Protein AF-A0A6A5KKQ7-F1 (afdb_monomer_lite)

Foldseek 3Di:
DDDDDDDPDDPPPPPDDPPDDVDPDFDKDKWDQAFPDWAQADQQPQAPDVRHLFIKRKFAFPQDDRNCDVVPHQQQVPGPAGSMPDRNTSDMDMDFWKWFQFPVRDIDTFFFQDAPPHDYHFHKIKMFFAPRVPPDDADEQDRLAFADFDDLPDPDPDVPRADKKKDLAALVGDDDDQPPDPPIDNDYDLDQRQQFMKIKGKTAFFAQVPDSADSNRHPRGDHAPPDDNRDTWNDHAHDPNGHHGHTMMMIIIGTPLHAPPPPPPPDDDPDDDDPPDPPPNRPNNDCNRHDPVSPRRMDTSRRND

InterPro domains:
  IPR018535 Domain of unknown function DUF1996 [PF09362] (42-258)

pLDDT: mean 81.1, std 20.36, range [27.36, 98.19]

Structure (mmCIF, N/CA/C/O backbone):
data_AF-A0A6A5KKQ7-F1
#
_entry.id   AF-A0A6A5KKQ7-F1
#
loop_
_atom_site.group_PDB
_atom_site.id
_atom_site.type_symbol
_atom_site.label_atom_id
_atom_site.label_alt_id
_atom_site.label_comp_id
_atom_site.label_asym_id
_atom_site.label_entity_id
_atom_site.label_seq_id
_atom_site.pdbx_PDB_ins_code
_atom_site.Cartn_x
_atom_site.Cartn_y
_atom_site.Cartn_z
_atom_site.occupancy
_atom_site.B_iso_or_equiv
_atom_site.auth_seq_id
_atom_site.auth_comp_id
_atom_site.auth_asym_id
_atom_site.auth_atom_id
_atom_site.pdbx_PDB_model_num
ATOM 1 N N . MET A 1 1 ? 36.150 4.877 47.308 1.00 36.00 1 MET A N 1
ATOM 2 C CA . MET A 1 1 ? 34.726 4.932 46.915 1.00 36.00 1 MET A CA 1
ATOM 3 C C . MET A 1 1 ? 34.507 6.221 46.143 1.00 36.00 1 MET A C 1
ATOM 5 O O . MET A 1 1 ? 34.423 7.271 46.759 1.00 36.00 1 MET A O 1
ATOM 9 N N . TRP A 1 2 ? 34.545 6.160 44.813 1.00 27.36 2 TRP A N 1
ATOM 10 C CA . TRP A 1 2 ? 34.235 7.292 43.935 1.00 27.36 2 TRP A CA 1
ATOM 11 C C . TRP A 1 2 ? 32.891 6.986 43.276 1.00 27.36 2 TRP A C 1
ATOM 13 O O . TRP A 1 2 ? 32.765 5.970 42.597 1.00 27.36 2 TRP A O 1
ATOM 23 N N . ALA A 1 3 ? 31.883 7.808 43.554 1.00 33.22 3 ALA A N 1
ATOM 24 C CA . ALA A 1 3 ? 30.569 7.707 42.937 1.00 33.22 3 ALA A CA 1
ATOM 25 C C . ALA A 1 3 ? 30.594 8.474 41.608 1.00 33.22 3 ALA A C 1
ATOM 27 O O . ALA A 1 3 ? 30.851 9.676 41.592 1.00 33.22 3 ALA A O 1
ATOM 28 N N . ILE A 1 4 ? 30.352 7.770 40.504 1.00 35.69 4 ILE A N 1
ATOM 29 C CA . ILE A 1 4 ? 30.117 8.363 39.185 1.00 35.69 4 ILE A CA 1
ATOM 30 C C . ILE A 1 4 ? 28.597 8.544 39.063 1.00 35.69 4 ILE A C 1
ATOM 32 O O . ILE A 1 4 ? 27.880 7.547 39.164 1.00 35.69 4 ILE A O 1
ATOM 36 N N . PRO A 1 5 ? 28.070 9.767 38.888 1.00 39.19 5 PRO A N 1
ATOM 37 C CA . PRO A 1 5 ? 26.643 9.953 38.684 1.00 39.19 5 PRO A CA 1
ATOM 38 C C . PRO A 1 5 ? 26.272 9.500 37.266 1.00 39.19 5 PRO A C 1
ATOM 40 O O . PRO A 1 5 ? 26.832 9.989 36.284 1.00 39.19 5 PRO A O 1
ATOM 43 N N . LEU A 1 6 ? 25.333 8.553 37.164 1.00 35.25 6 LEU A N 1
ATOM 44 C CA . LEU A 1 6 ? 24.680 8.207 35.903 1.00 35.25 6 LEU A CA 1
ATOM 45 C C . LEU A 1 6 ? 23.886 9.425 35.417 1.00 35.25 6 LEU A C 1
ATOM 47 O O . LEU A 1 6 ? 22.883 9.807 36.020 1.00 35.25 6 LEU A O 1
ATOM 51 N N . LEU A 1 7 ? 24.336 10.020 34.317 1.00 33.84 7 LEU A N 1
ATOM 52 C CA . LEU A 1 7 ? 23.555 10.979 33.552 1.00 33.84 7 LEU A CA 1
ATOM 53 C C . LEU A 1 7 ? 22.479 10.184 32.793 1.00 33.84 7 LEU A C 1
ATOM 55 O O . LEU A 1 7 ? 22.797 9.460 31.849 1.00 33.84 7 LEU A O 1
ATOM 59 N N . LEU A 1 8 ? 21.216 10.275 33.219 1.00 34.81 8 LEU A N 1
ATOM 60 C CA . LEU A 1 8 ? 20.092 9.818 32.402 1.00 34.81 8 LEU A CA 1
ATOM 61 C C . LEU A 1 8 ? 20.018 10.712 31.158 1.00 34.81 8 LEU A C 1
ATOM 63 O O . LEU A 1 8 ? 19.558 11.850 31.234 1.00 34.81 8 LEU A O 1
ATOM 67 N N . LEU A 1 9 ? 20.476 10.201 30.013 1.00 33.72 9 LEU A N 1
ATOM 68 C CA . LEU A 1 9 ? 20.109 10.759 28.716 1.00 33.72 9 LEU A CA 1
ATOM 69 C C . LEU A 1 9 ? 18.631 10.431 28.482 1.00 33.72 9 LEU A C 1
ATOM 71 O O . LEU A 1 9 ? 18.279 9.295 28.168 1.00 33.72 9 LEU A O 1
ATOM 75 N N . SER A 1 10 ? 17.760 11.425 28.636 1.00 33.41 10 SER A N 1
ATOM 76 C CA . SER A 1 10 ? 16.418 11.361 28.071 1.00 33.41 10 SER A CA 1
ATOM 77 C C . SER A 1 10 ? 16.552 11.340 26.549 1.00 33.41 10 SER A C 1
ATOM 79 O O . SER A 1 10 ? 16.893 12.357 25.942 1.00 33.41 10 SER A O 1
ATOM 81 N N . LEU A 1 11 ? 16.305 10.187 25.929 1.00 35.53 11 LEU A N 1
ATOM 82 C CA . LEU A 1 11 ? 16.045 10.095 24.495 1.00 35.53 11 LEU A CA 1
ATOM 83 C C . LEU A 1 11 ? 14.697 10.770 24.230 1.00 35.53 11 LEU A C 1
ATOM 85 O O . LEU A 1 11 ? 13.649 10.134 24.235 1.00 35.53 11 LEU A O 1
ATOM 89 N N . THR A 1 12 ? 14.707 12.088 24.048 1.00 38.22 12 THR A N 1
ATOM 90 C CA . THR A 1 12 ? 13.574 12.785 23.447 1.00 38.22 12 THR A CA 1
ATOM 91 C C . THR A 1 12 ? 13.526 12.357 21.985 1.00 38.22 12 THR A C 1
ATOM 93 O O . THR A 1 12 ? 14.345 12.804 21.175 1.00 38.22 12 THR A O 1
ATOM 96 N N . GLY A 1 13 ? 12.607 11.446 21.656 1.00 35.75 13 GLY A N 1
ATOM 97 C CA . GLY A 1 13 ? 12.242 11.157 20.275 1.00 35.75 13 GLY A CA 1
ATOM 98 C C . GLY A 1 13 ? 11.891 12.476 19.597 1.00 35.75 13 GLY A C 1
ATOM 99 O O . GLY A 1 13 ? 10.975 13.178 20.022 1.00 35.75 13 GLY A O 1
ATOM 100 N N . HIS A 1 14 ? 12.686 12.869 18.606 1.00 33.41 14 HIS A N 1
ATOM 101 C CA . HIS A 1 14 ? 12.430 14.086 17.856 1.00 33.41 14 HIS A CA 1
ATOM 102 C C . HIS A 1 14 ? 11.262 13.793 16.918 1.00 33.41 14 HIS A C 1
ATOM 104 O O . HIS A 1 14 ? 11.455 13.284 15.816 1.00 33.41 14 HIS A O 1
ATOM 110 N N . ALA A 1 15 ? 10.044 14.099 17.361 1.00 35.94 15 ALA A N 1
ATOM 111 C CA . ALA A 1 15 ? 8.937 14.311 16.445 1.00 35.94 15 ALA A CA 1
ATOM 112 C C . ALA A 1 15 ? 9.288 15.546 15.603 1.00 35.94 15 ALA A C 1
ATOM 114 O O . ALA A 1 15 ? 9.107 16.686 16.030 1.00 35.94 15 ALA A O 1
ATOM 115 N N . VAL A 1 16 ? 9.886 15.325 14.433 1.00 37.62 16 VAL A N 1
ATOM 116 C CA . VAL A 1 16 ? 10.105 16.386 13.454 1.00 37.62 16 VAL A CA 1
ATOM 117 C C . VAL A 1 16 ? 8.768 16.618 12.765 1.00 37.62 16 VAL A C 1
ATOM 119 O O . VAL A 1 16 ? 8.354 15.831 11.917 1.00 37.62 16 VAL A O 1
ATOM 122 N N . SER A 1 17 ? 8.075 17.697 13.131 1.00 41.72 17 SER A N 1
ATOM 123 C CA . SER A 1 17 ? 7.045 18.255 12.256 1.00 41.72 17 SER A CA 1
ATOM 124 C C . SER A 1 17 ? 7.718 18.617 10.935 1.00 41.72 17 SER A C 1
ATOM 126 O O . SER A 1 17 ? 8.727 19.332 10.951 1.00 41.72 17 SER A O 1
ATOM 128 N N . GLN A 1 18 ? 7.195 18.137 9.805 1.00 45.38 18 GLN A N 1
ATOM 129 C CA . GLN A 1 18 ? 7.725 18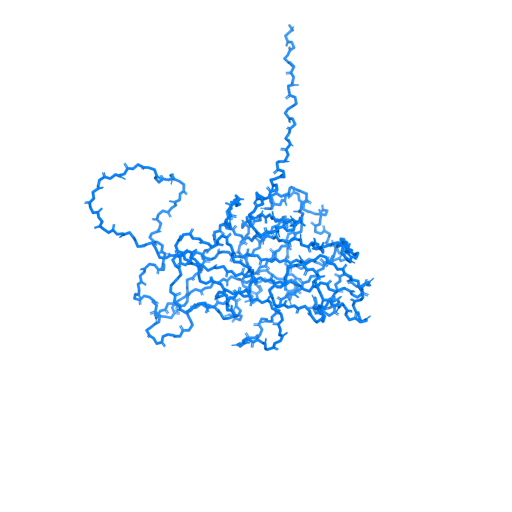.549 8.509 1.00 45.38 18 GLN A CA 1
ATOM 130 C C . GLN A 1 18 ? 7.693 20.085 8.426 1.00 45.38 18 GLN A C 1
ATOM 132 O O . GLN A 1 18 ? 6.683 20.688 8.802 1.00 45.38 18 GLN A O 1
ATOM 137 N N . PRO A 1 19 ? 8.790 20.741 8.005 1.00 39.09 19 PRO A N 1
ATOM 138 C CA . PRO A 1 19 ? 8.798 22.186 7.847 1.00 39.09 19 PRO A CA 1
ATOM 139 C C . PRO A 1 19 ? 7.692 22.569 6.862 1.00 39.09 19 PRO A C 1
ATOM 141 O O . PRO A 1 19 ? 7.625 22.023 5.762 1.00 39.09 19 PRO A O 1
ATOM 144 N N . GLY A 1 20 ? 6.805 23.470 7.290 1.00 36.03 20 GLY A N 1
ATOM 145 C CA . GLY A 1 20 ? 5.668 23.924 6.498 1.00 36.03 20 GLY A CA 1
ATOM 146 C C . GLY A 1 20 ? 6.139 24.521 5.176 1.00 36.03 20 GLY A C 1
ATOM 147 O O . GLY A 1 20 ? 6.655 25.638 5.137 1.00 36.03 20 GLY A O 1
ATOM 148 N N . GLY A 1 21 ? 5.981 23.756 4.098 1.00 44.56 21 GLY A N 1
ATOM 149 C CA . GLY A 1 21 ? 6.050 24.276 2.743 1.00 44.56 21 GLY A CA 1
ATOM 150 C C . GLY A 1 21 ? 4.853 25.191 2.446 1.00 44.56 21 GLY A C 1
ATOM 151 O O . GLY A 1 21 ? 3.981 25.382 3.292 1.00 44.56 21 GLY A O 1
ATOM 152 N N . PRO A 1 22 ? 4.757 25.743 1.226 1.00 44.50 22 PRO A N 1
ATOM 153 C CA . PRO A 1 22 ? 3.618 26.570 0.805 1.00 44.50 22 PRO A CA 1
ATOM 154 C C . PRO A 1 22 ? 2.275 25.814 0.786 1.00 44.50 22 PRO A C 1
ATOM 156 O O . PRO A 1 22 ? 1.229 26.429 0.596 1.00 44.50 22 PRO A O 1
ATOM 159 N N . ILE A 1 23 ? 2.302 24.495 0.984 1.00 49.25 23 ILE A N 1
ATOM 160 C CA . ILE A 1 23 ? 1.140 23.627 1.140 1.00 49.25 23 ILE A CA 1
ATOM 161 C C . ILE A 1 23 ? 1.023 23.310 2.638 1.00 49.25 23 ILE A C 1
ATOM 163 O O . ILE A 1 23 ? 1.978 22.761 3.195 1.00 49.25 23 ILE A O 1
ATOM 167 N N . PRO A 1 24 ? -0.096 23.640 3.309 1.00 52.91 24 PRO A N 1
ATOM 168 C CA . PRO A 1 24 ? -0.345 23.196 4.675 1.00 52.91 24 PRO A CA 1
ATOM 169 C C . PRO A 1 24 ? -0.333 21.664 4.693 1.00 52.91 24 PRO A C 1
ATOM 171 O O . PRO A 1 24 ? -1.264 21.036 4.196 1.00 52.91 24 PRO A O 1
ATOM 174 N N . ILE A 1 25 ? 0.741 21.057 5.207 1.00 56.53 25 ILE A N 1
ATOM 175 C CA . ILE A 1 25 ? 0.777 19.614 5.446 1.00 56.53 25 ILE A CA 1
ATOM 176 C C . ILE A 1 25 ? 0.078 19.398 6.787 1.00 56.53 25 ILE A C 1
ATOM 178 O O . ILE A 1 25 ? 0.562 19.891 7.811 1.00 56.53 25 ILE A O 1
ATOM 182 N N . PRO A 1 26 ? -1.073 18.723 6.804 1.00 62.44 26 PRO A N 1
ATOM 183 C CA . PRO A 1 26 ? -1.818 18.534 8.030 1.00 62.44 26 PRO A CA 1
ATOM 184 C C . PRO A 1 26 ? -1.087 17.586 8.984 1.00 62.44 26 PRO A C 1
ATOM 186 O O . PRO A 1 26 ? -0.280 16.765 8.536 1.00 62.44 26 PRO A O 1
ATOM 189 N N . PRO A 1 27 ? -1.339 17.687 10.302 1.00 71.44 27 PRO A N 1
ATOM 190 C CA . PRO A 1 27 ? -0.710 16.806 11.273 1.00 71.44 27 PRO A CA 1
ATOM 191 C C . PRO A 1 27 ? -1.101 15.358 10.969 1.00 71.44 27 PRO A C 1
ATOM 193 O O . PRO A 1 27 ? -2.259 14.971 11.088 1.00 71.44 27 PRO A O 1
ATOM 196 N N . MET A 1 28 ? -0.117 14.561 10.568 1.00 85.81 28 MET A N 1
ATOM 197 C CA . MET A 1 28 ? -0.263 13.141 10.269 1.00 85.81 28 MET A CA 1
ATOM 198 C C . MET A 1 28 ? 0.905 12.372 10.873 1.00 85.81 28 MET A C 1
ATOM 200 O O . MET A 1 28 ? 2.006 12.912 11.023 1.00 85.81 28 MET A O 1
ATOM 204 N N . LEU A 1 29 ? 0.684 11.098 11.189 1.00 90.56 29 LEU A N 1
ATOM 205 C CA . LEU A 1 29 ? 1.798 10.196 11.448 1.00 90.56 29 LEU A CA 1
ATOM 206 C C . LEU A 1 29 ? 2.337 9.741 10.099 1.00 90.56 29 LEU A C 1
ATOM 208 O O . LEU A 1 29 ? 1.595 9.175 9.304 1.00 90.56 29 LEU A O 1
ATOM 212 N N . ARG A 1 30 ? 3.622 9.993 9.862 1.00 92.44 30 ARG A N 1
ATOM 213 C CA . ARG A 1 30 ? 4.384 9.512 8.708 1.00 92.44 30 ARG A CA 1
ATOM 214 C C . ARG A 1 30 ? 5.679 8.923 9.237 1.00 92.44 30 ARG A C 1
ATOM 216 O O . ARG A 1 30 ? 6.468 9.646 9.844 1.00 92.44 30 ARG A O 1
ATOM 223 N N . PHE A 1 31 ? 5.902 7.635 9.019 1.00 95.00 31 PHE A N 1
ATOM 224 C CA . PHE A 1 31 ? 7.092 6.961 9.528 1.00 95.00 31 PHE A CA 1
ATOM 225 C C . PHE A 1 31 ? 7.551 5.830 8.616 1.00 95.00 31 PHE A C 1
ATOM 227 O O . PHE A 1 31 ? 6.770 5.249 7.865 1.00 95.00 31 PHE A O 1
ATOM 234 N N . GLN A 1 32 ? 8.845 5.524 8.691 1.00 96.75 32 GLN A N 1
ATOM 235 C CA . GLN A 1 32 ? 9.441 4.432 7.934 1.00 96.75 32 GLN A CA 1
ATOM 236 C C . GLN A 1 32 ? 9.395 3.141 8.739 1.00 96.75 32 GLN A C 1
ATOM 238 O O . GLN A 1 32 ? 9.796 3.133 9.907 1.00 96.75 32 GLN A O 1
ATOM 243 N N . CYS A 1 33 ? 9.012 2.050 8.082 1.00 97.81 33 CYS A N 1
ATOM 244 C CA . CYS A 1 33 ? 9.282 0.694 8.531 1.00 97.81 33 CYS A CA 1
ATOM 245 C C . CYS A 1 33 ? 10.247 0.027 7.557 1.00 97.81 33 CYS A C 1
ATOM 247 O O . CYS A 1 33 ? 9.947 -0.150 6.376 1.00 97.81 33 CYS A O 1
ATOM 249 N N . SER A 1 34 ? 11.437 -0.312 8.049 1.00 96.69 34 SER A N 1
ATOM 250 C CA . SER A 1 34 ? 12.467 -0.970 7.242 1.00 96.69 34 SER A CA 1
ATOM 251 C C . SER A 1 34 ? 12.037 -2.390 6.882 1.00 96.69 34 SER A C 1
ATOM 253 O O . SER A 1 34 ? 11.245 -3.004 7.602 1.00 96.69 34 SER A O 1
ATOM 255 N N . GLN A 1 35 ? 12.572 -2.923 5.786 1.00 94.12 35 GLN A N 1
ATOM 256 C CA . GLN A 1 35 ? 12.329 -4.302 5.372 1.00 94.12 35 GLN A CA 1
ATOM 257 C C . GLN A 1 35 ? 12.676 -5.267 6.518 1.00 94.12 35 GLN A C 1
ATOM 259 O O . GLN A 1 35 ? 13.838 -5.364 6.910 1.00 94.12 35 GLN A O 1
ATOM 264 N N . LEU A 1 36 ? 11.672 -5.987 7.034 1.00 91.75 36 LEU A N 1
ATOM 265 C CA . LEU A 1 36 ? 11.885 -7.071 7.994 1.00 91.75 36 LEU A CA 1
ATOM 266 C C . LEU A 1 36 ? 12.291 -8.335 7.233 1.00 91.75 36 LEU A C 1
ATOM 268 O O . LEU A 1 36 ? 13.375 -8.876 7.434 1.00 91.75 36 LEU A O 1
ATOM 272 N N . VAL A 1 37 ? 11.438 -8.765 6.301 1.00 93.94 37 VAL A N 1
ATOM 273 C CA . VAL A 1 37 ? 11.676 -9.935 5.452 1.00 93.94 37 VAL A CA 1
ATOM 274 C C . VAL A 1 37 ? 10.921 -9.798 4.128 1.00 93.94 37 VAL A C 1
ATOM 276 O O . VAL A 1 37 ? 9.948 -9.050 4.033 1.00 93.94 37 VAL A O 1
ATOM 279 N N . VAL A 1 38 ? 11.398 -10.497 3.099 1.00 94.88 38 VAL A N 1
ATOM 280 C CA . VAL A 1 38 ? 10.641 -10.764 1.872 1.00 94.88 38 VAL A CA 1
ATOM 281 C C . VAL A 1 38 ? 10.360 -12.257 1.848 1.00 94.88 38 VAL A C 1
ATOM 283 O O . VAL A 1 38 ? 11.308 -13.034 1.735 1.00 94.88 38 VAL A O 1
ATOM 286 N N . ASP A 1 39 ? 9.098 -12.648 1.995 1.00 94.69 39 ASP A N 1
ATOM 287 C CA . ASP A 1 39 ? 8.719 -14.055 2.142 1.00 94.69 39 ASP A CA 1
ATOM 288 C C . ASP A 1 39 ? 7.349 -14.350 1.521 1.00 94.69 39 ASP A C 1
ATOM 290 O O . ASP A 1 39 ? 6.532 -13.452 1.297 1.00 94.69 39 ASP A O 1
ATOM 294 N N . ARG A 1 40 ? 7.102 -15.625 1.224 1.00 94.06 40 ARG A N 1
ATOM 295 C CA . ARG A 1 40 ? 5.822 -16.136 0.726 1.00 94.06 40 ARG A CA 1
ATOM 296 C C . ARG A 1 40 ? 4.932 -16.515 1.897 1.00 94.06 40 ARG A C 1
ATOM 298 O O . ARG A 1 40 ? 4.645 -17.690 2.121 1.00 94.06 40 ARG A O 1
ATOM 305 N N . LEU A 1 41 ? 4.550 -15.503 2.664 1.00 94.44 41 LEU A N 1
ATOM 306 C CA . LEU A 1 41 ? 3.627 -15.615 3.783 1.00 94.44 41 LEU A CA 1
ATOM 307 C C . LEU A 1 41 ? 2.490 -14.619 3.588 1.00 94.44 41 LEU A C 1
ATOM 309 O O . LEU A 1 41 ? 2.720 -13.469 3.215 1.00 94.44 41 LEU A O 1
ATOM 313 N N . ASP A 1 42 ? 1.263 -15.069 3.821 1.00 94.19 42 ASP A N 1
ATOM 314 C CA . ASP A 1 42 ? 0.065 -14.237 3.723 1.00 94.19 42 ASP A CA 1
ATOM 315 C C . ASP A 1 42 ? -1.004 -14.726 4.709 1.00 94.19 42 ASP A C 1
ATOM 317 O O . ASP A 1 42 ? -1.892 -15.492 4.332 1.00 94.19 42 ASP A O 1
ATOM 321 N N . PRO A 1 43 ? -0.907 -14.329 5.985 1.00 94.62 43 PRO A N 1
ATOM 322 C CA . PRO A 1 43 ? -1.820 -14.796 7.017 1.00 94.62 43 PRO A CA 1
ATOM 323 C C . PRO A 1 43 ? -3.248 -14.256 6.895 1.00 94.62 43 PRO A C 1
ATOM 325 O O . PRO A 1 43 ? -4.119 -14.759 7.598 1.00 94.62 43 PRO A O 1
ATOM 328 N N . LEU A 1 44 ? -3.503 -13.253 6.042 1.00 93.44 44 LEU A N 1
ATOM 329 C CA . LEU A 1 44 ? -4.866 -12.792 5.764 1.00 93.44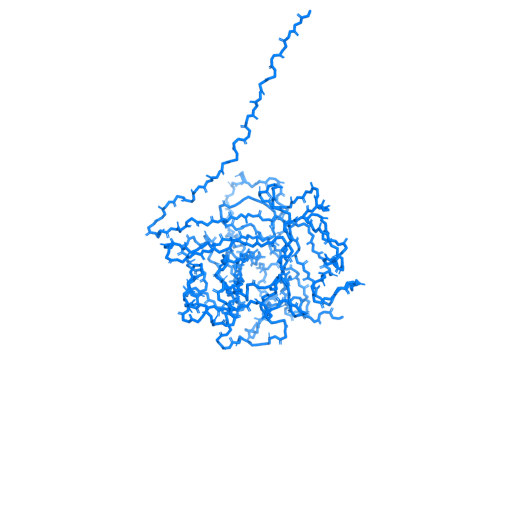 44 LEU A CA 1
ATOM 330 C C . LEU A 1 44 ? -5.491 -13.629 4.646 1.00 93.44 44 LEU A C 1
ATOM 332 O O . LEU A 1 44 ? -6.486 -14.310 4.866 1.00 93.44 44 LEU A O 1
ATOM 336 N N . VAL A 1 45 ? -4.891 -13.642 3.452 1.00 92.38 45 VAL A N 1
ATOM 337 C CA . VAL A 1 45 ? -5.538 -14.268 2.284 1.00 92.38 45 VAL A CA 1
ATOM 338 C C . VAL A 1 45 ? -5.305 -15.781 2.228 1.00 92.38 45 VAL A C 1
ATOM 340 O O . VAL A 1 45 ? -6.163 -16.519 1.748 1.00 92.38 45 VAL A O 1
ATOM 343 N N . ASN A 1 46 ? -4.157 -16.266 2.712 1.00 93.06 46 ASN A N 1
ATOM 344 C CA . ASN A 1 46 ? -3.763 -17.678 2.639 1.00 93.06 46 ASN A CA 1
ATOM 345 C C . ASN A 1 46 ? -3.259 -18.202 4.002 1.00 93.06 46 ASN A C 1
ATOM 347 O O . ASN A 1 46 ? -2.113 -18.665 4.099 1.00 93.06 46 ASN A O 1
ATOM 351 N N . PRO A 1 47 ? -4.089 -18.146 5.062 1.00 94.81 47 PRO A N 1
ATOM 352 C CA . PRO A 1 47 ? -3.671 -18.491 6.416 1.00 94.81 47 PRO A CA 1
ATOM 353 C C . PRO A 1 47 ? -3.135 -19.926 6.500 1.00 94.81 47 PRO A C 1
ATOM 355 O O . PRO A 1 47 ? -3.789 -20.893 6.113 1.00 94.81 47 PRO A O 1
ATOM 358 N N . GLY A 1 48 ? -1.917 -20.058 7.020 1.00 95.00 48 GLY A N 1
ATOM 359 C CA . GLY A 1 48 ? -1.208 -21.324 7.214 1.00 95.00 48 GLY A CA 1
ATOM 360 C C . GLY A 1 48 ? -0.492 -21.865 5.971 1.00 95.00 48 GLY A C 1
ATOM 361 O O . GLY A 1 48 ? 0.215 -22.866 6.087 1.00 95.00 48 GLY A O 1
ATOM 362 N N . SER A 1 49 ? -0.626 -21.224 4.804 1.00 94.06 49 SER A N 1
ATOM 363 C CA . SER A 1 49 ? 0.039 -21.671 3.575 1.00 94.06 49 SER A CA 1
ATOM 364 C C . SER A 1 49 ? 1.518 -21.288 3.564 1.00 94.06 49 SER A C 1
ATOM 366 O O . SER A 1 49 ? 1.864 -20.115 3.699 1.00 94.06 49 SER A O 1
ATOM 368 N N . ILE A 1 50 ? 2.394 -22.276 3.361 1.00 93.44 50 ILE A N 1
ATOM 369 C CA . ILE A 1 50 ? 3.843 -22.084 3.224 1.00 93.44 50 ILE A CA 1
ATOM 370 C C . ILE A 1 50 ? 4.352 -22.954 2.057 1.00 93.44 50 ILE A C 1
ATOM 372 O O . ILE A 1 50 ? 4.396 -24.179 2.200 1.00 93.44 50 ILE A O 1
ATOM 376 N N . PRO A 1 51 ? 4.773 -22.363 0.924 1.00 92.50 51 PRO A N 1
ATOM 377 C CA . PRO A 1 51 ? 4.662 -20.940 0.594 1.00 92.50 51 PRO A CA 1
ATOM 378 C C . PRO A 1 51 ? 3.207 -20.509 0.332 1.00 92.50 51 PRO A C 1
ATOM 380 O O . PRO A 1 51 ? 2.363 -21.318 -0.054 1.00 92.50 51 PRO A O 1
ATOM 383 N N . SER A 1 52 ? 2.905 -19.224 0.506 1.00 90.94 52 SER A N 1
ATOM 384 C CA . SER A 1 52 ? 1.715 -18.607 -0.085 1.00 90.94 52 SER A CA 1
ATOM 385 C C . SER A 1 52 ? 1.928 -18.324 -1.590 1.00 90.94 52 SER A C 1
ATOM 387 O O . SER A 1 52 ? 3.075 -18.225 -2.056 1.00 90.94 52 SER A O 1
ATOM 389 N N . PRO A 1 53 ? 0.845 -18.175 -2.380 1.00 88.44 53 PRO A N 1
ATOM 390 C CA . PRO A 1 53 ? 0.944 -17.876 -3.813 1.00 88.44 53 PRO A CA 1
ATOM 391 C C . PRO A 1 53 ? 1.659 -16.556 -4.142 1.00 88.44 53 PRO A C 1
ATOM 393 O O . PRO A 1 53 ? 2.220 -16.413 -5.227 1.00 88.44 53 PRO A O 1
ATOM 396 N N . HIS A 1 54 ? 1.654 -15.587 -3.221 1.00 88.44 54 HIS A N 1
ATOM 397 C CA . HIS A 1 54 ? 2.237 -14.259 -3.426 1.00 88.44 54 HIS A CA 1
ATOM 398 C C . HIS A 1 54 ? 3.508 -14.061 -2.609 1.00 88.44 54 HIS A C 1
ATOM 400 O O . HIS A 1 54 ? 3.617 -14.523 -1.473 1.00 88.44 54 HIS A O 1
ATOM 406 N N . LEU A 1 55 ? 4.463 -13.325 -3.178 1.00 92.94 55 LEU A N 1
ATOM 407 C CA . LEU A 1 55 ? 5.648 -12.889 -2.453 1.00 92.94 55 LEU A CA 1
ATOM 408 C C . LEU A 1 55 ? 5.403 -11.507 -1.847 1.00 92.94 55 LEU A C 1
ATOM 410 O O . LEU A 1 55 ? 5.106 -10.543 -2.555 1.00 92.94 55 LEU A O 1
ATOM 414 N N . HIS A 1 56 ? 5.598 -11.387 -0.540 1.00 94.88 56 HIS A N 1
ATOM 415 C CA . HIS A 1 56 ? 5.349 -10.143 0.170 1.00 94.88 56 HIS A CA 1
ATOM 416 C C . HIS A 1 56 ? 6.629 -9.538 0.726 1.00 94.88 56 HIS A C 1
ATOM 418 O O . HIS A 1 56 ? 7.479 -10.230 1.284 1.00 94.88 56 HIS A O 1
ATOM 424 N N . GLN A 1 57 ? 6.745 -8.216 0.607 1.00 95.06 57 GLN A N 1
ATOM 425 C CA . GLN A 1 57 ? 7.606 -7.429 1.476 1.00 95.06 57 GLN A CA 1
ATOM 426 C C . GLN A 1 57 ? 6.856 -7.206 2.786 1.00 95.06 57 GLN A C 1
ATOM 428 O O . GLN A 1 57 ? 5.819 -6.548 2.776 1.00 95.06 57 GLN A O 1
ATOM 433 N N . ILE A 1 58 ? 7.407 -7.686 3.897 1.00 96.81 58 ILE A N 1
ATOM 434 C CA . ILE A 1 58 ? 6.806 -7.597 5.232 1.00 96.81 58 ILE A CA 1
ATOM 435 C C . ILE A 1 58 ? 7.626 -6.640 6.103 1.00 96.81 58 ILE A C 1
ATOM 437 O O . ILE A 1 58 ? 8.861 -6.676 6.092 1.00 96.81 58 ILE A O 1
ATOM 441 N N . VAL A 1 59 ? 6.948 -5.764 6.842 1.00 98.06 59 VAL A N 1
ATOM 442 C CA . VAL A 1 59 ? 7.538 -4.817 7.801 1.00 98.06 59 VAL A CA 1
ATOM 443 C C . VAL A 1 59 ? 6.677 -4.734 9.071 1.00 98.06 59 VAL A C 1
ATOM 445 O O . VAL A 1 59 ? 5.525 -5.175 9.078 1.00 98.06 59 VAL A O 1
ATOM 448 N N . GLY A 1 60 ? 7.225 -4.162 10.146 1.00 97.25 60 GLY A N 1
ATOM 449 C CA . GLY A 1 60 ? 6.525 -3.982 11.420 1.00 97.25 60 GLY A CA 1
ATOM 450 C C . GLY A 1 60 ? 6.991 -4.933 12.521 1.00 97.25 60 GLY A C 1
ATOM 451 O O . GLY A 1 60 ? 8.184 -5.243 12.599 1.00 97.25 60 GLY A O 1
ATOM 452 N N . GLY A 1 61 ? 6.059 -5.358 13.380 1.00 96.50 61 GLY A N 1
ATOM 453 C CA . GLY A 1 61 ? 6.310 -6.250 14.519 1.00 96.50 61 GLY A CA 1
ATOM 454 C C . GLY A 1 61 ? 6.892 -7.618 14.132 1.00 96.50 61 GLY A C 1
ATOM 455 O O . GLY A 1 61 ? 6.627 -8.145 13.051 1.00 96.50 61 GLY A O 1
ATOM 456 N N . ASN A 1 62 ? 7.690 -8.223 15.012 1.00 95.25 62 ASN A N 1
ATOM 457 C CA . ASN A 1 62 ? 8.368 -9.498 14.741 1.00 95.25 62 ASN A CA 1
ATOM 458 C C . ASN A 1 62 ? 7.539 -10.764 15.033 1.00 95.25 62 ASN A C 1
ATOM 460 O O . ASN A 1 62 ? 8.078 -11.862 14.907 1.00 95.25 62 ASN A O 1
ATOM 464 N N . SER A 1 63 ? 6.258 -10.644 15.392 1.00 94.56 63 SER A N 1
ATOM 465 C CA . SER A 1 63 ? 5.345 -11.783 15.591 1.00 94.56 63 SER A CA 1
ATOM 466 C C . SER A 1 63 ? 4.662 -12.280 14.303 1.00 94.56 63 SER A C 1
ATOM 468 O O . SER A 1 63 ? 3.791 -13.141 14.360 1.00 94.56 63 SER A O 1
ATOM 470 N N . PHE A 1 64 ? 5.066 -11.790 13.126 1.00 94.50 64 PHE A N 1
ATOM 471 C CA . PHE A 1 64 ? 4.462 -12.172 11.847 1.00 94.50 64 PHE A CA 1
ATOM 472 C C . PHE A 1 64 ? 4.669 -13.665 11.523 1.00 94.50 64 PHE A C 1
ATOM 474 O O . PHE A 1 64 ? 5.799 -14.127 11.349 1.00 94.50 64 PHE A O 1
ATOM 481 N N . THR A 1 65 ? 3.575 -14.424 11.406 1.00 93.75 65 THR A N 1
ATOM 482 C CA . THR A 1 65 ? 3.589 -15.873 11.124 1.00 93.75 65 THR A CA 1
ATOM 483 C C . THR A 1 65 ? 2.576 -16.250 10.041 1.00 93.75 65 THR A C 1
ATOM 485 O O . THR A 1 65 ? 1.761 -15.435 9.631 1.00 93.75 65 THR A O 1
ATOM 488 N N . ALA A 1 66 ? 2.605 -17.496 9.557 1.00 94.44 66 ALA A N 1
ATOM 489 C CA . ALA A 1 66 ? 1.788 -17.919 8.417 1.00 94.44 66 ALA A CA 1
ATOM 490 C C . ALA A 1 66 ? 0.267 -17.905 8.659 1.00 94.44 66 ALA A C 1
ATOM 492 O O . ALA A 1 66 ? -0.473 -17.769 7.696 1.00 94.44 66 ALA A O 1
ATOM 493 N N . SER A 1 67 ? -0.218 -18.088 9.895 1.00 90.94 67 SER A N 1
ATOM 494 C CA . SER A 1 67 ? -1.659 -18.259 10.173 1.00 90.94 67 SER A CA 1
ATOM 495 C C . SER A 1 67 ? -2.307 -17.105 10.939 1.00 90.94 67 SER A C 1
ATOM 497 O O . SER A 1 67 ? -3.507 -16.929 10.776 1.00 90.94 67 SER A O 1
ATOM 499 N N . MET A 1 68 ? -1.555 -16.392 11.796 1.00 92.19 68 MET A N 1
ATOM 500 C CA . MET A 1 68 ? -2.003 -15.299 12.688 1.00 92.19 68 MET A CA 1
ATOM 501 C C . MET A 1 68 ? -3.506 -15.329 13.052 1.00 92.19 68 MET A C 1
ATOM 503 O O . MET A 1 68 ? -4.229 -14.361 12.809 1.00 92.19 68 MET A O 1
ATOM 507 N N . ASP A 1 69 ? -4.003 -16.430 13.624 1.00 91.25 69 ASP A N 1
ATOM 508 C CA . ASP A 1 69 ? -5.410 -16.550 14.034 1.00 91.25 69 ASP A CA 1
ATOM 509 C C . ASP A 1 69 ? -5.690 -15.572 15.193 1.00 91.25 69 ASP A C 1
ATOM 511 O O . ASP A 1 69 ? -5.044 -15.682 16.239 1.00 91.25 69 ASP A O 1
ATOM 515 N N . PRO A 1 70 ? -6.637 -14.622 15.053 1.00 88.88 70 PRO A N 1
ATOM 516 C CA . PRO A 1 70 ? -6.889 -13.601 16.071 1.00 88.88 70 PRO A CA 1
ATOM 517 C C . PRO A 1 70 ? -7.388 -14.172 17.408 1.00 88.88 70 PRO A C 1
ATOM 519 O O . PRO A 1 70 ? -7.332 -13.477 18.420 1.00 88.88 70 PRO A O 1
ATOM 522 N N . SER A 1 71 ? -7.876 -15.417 17.442 1.00 89.81 71 SER A N 1
ATOM 523 C CA . SER A 1 71 ? -8.317 -16.081 18.675 1.00 89.81 71 SER A CA 1
ATOM 524 C C . SER A 1 71 ? -7.165 -16.624 19.525 1.00 89.81 71 SER A C 1
ATOM 526 O O . SER A 1 71 ? -7.332 -16.805 20.732 1.00 89.81 71 SER A O 1
ATOM 528 N N . THR A 1 72 ? -6.003 -16.871 18.917 1.00 91.44 72 THR A N 1
ATOM 529 C CA . THR A 1 72 ? -4.846 -17.481 19.591 1.00 91.44 72 THR A CA 1
ATOM 530 C C . THR A 1 72 ? -3.568 -16.665 19.491 1.00 91.44 72 THR A C 1
ATOM 532 O O . THR A 1 72 ? -2.610 -16.996 20.180 1.00 91.44 72 THR A O 1
ATOM 535 N N . HIS A 1 73 ? -3.531 -15.651 18.628 1.00 91.88 73 HIS A N 1
ATOM 536 C CA . HIS A 1 73 ? -2.334 -14.885 18.317 1.00 91.88 73 HIS A CA 1
ATOM 537 C C . HIS A 1 73 ? -2.623 -13.382 18.381 1.00 91.88 73 HIS A C 1
ATOM 539 O O . HIS A 1 73 ? -3.192 -12.792 17.456 1.00 91.88 73 HIS A O 1
ATOM 545 N N . ASP A 1 74 ? -2.209 -12.760 19.484 1.00 91.38 74 ASP A N 1
ATOM 546 C CA . ASP A 1 74 ? -2.238 -11.307 19.644 1.00 91.38 74 ASP A CA 1
ATOM 547 C C . ASP A 1 74 ? -0.884 -10.724 19.228 1.00 91.38 74 ASP A C 1
ATOM 549 O O . ASP A 1 74 ? 0.092 -10.734 19.986 1.00 91.38 74 ASP A O 1
ATOM 553 N N . LEU A 1 75 ? -0.863 -10.177 18.010 1.00 90.50 75 LEU A N 1
ATOM 554 C CA . LEU A 1 75 ? 0.328 -9.648 17.351 1.00 90.50 75 LEU A CA 1
ATOM 555 C C . LEU A 1 75 ? 1.094 -8.620 18.197 1.00 90.50 75 LEU A C 1
ATOM 557 O O . LEU A 1 75 ? 2.326 -8.602 18.154 1.00 90.50 75 LEU A O 1
ATOM 561 N N . VAL A 1 76 ? 0.380 -7.792 18.973 1.00 90.38 76 VAL A N 1
ATOM 562 C CA . VAL A 1 76 ? 0.973 -6.704 19.762 1.00 90.38 76 VAL A CA 1
ATOM 563 C C . VAL A 1 76 ? 1.671 -7.278 20.986 1.00 90.38 76 VAL A C 1
ATOM 565 O O . VAL A 1 76 ? 2.782 -6.866 21.303 1.00 90.38 76 VAL A O 1
ATOM 568 N N . THR A 1 77 ? 1.042 -8.238 21.666 1.00 92.06 77 THR A N 1
ATOM 569 C CA . THR A 1 77 ? 1.615 -8.840 22.881 1.00 92.06 77 THR A CA 1
ATOM 570 C C . THR A 1 77 ? 2.736 -9.833 22.592 1.00 92.06 77 THR A C 1
ATOM 572 O O . THR A 1 77 ? 3.635 -9.991 23.417 1.00 92.06 77 THR A O 1
ATOM 575 N N . GLU A 1 78 ? 2.703 -10.491 21.431 1.00 94.62 78 GLU A N 1
ATOM 576 C CA . GLU A 1 78 ? 3.732 -11.451 21.025 1.00 94.62 78 GLU A CA 1
ATOM 577 C C . GLU A 1 78 ? 4.950 -10.787 20.365 1.00 94.62 78 GLU A C 1
ATOM 579 O O . GLU A 1 78 ? 6.032 -11.379 20.328 1.00 94.62 78 GLU A O 1
ATOM 584 N N . SER A 1 79 ? 4.809 -9.554 19.868 1.00 95.25 79 SER A N 1
ATOM 585 C CA . SER A 1 79 ? 5.934 -8.793 19.323 1.00 95.25 79 SER A CA 1
ATOM 586 C C . SER A 1 79 ? 6.839 -8.254 20.430 1.00 95.25 79 SER A C 1
ATOM 588 O O . SER A 1 79 ? 6.400 -7.675 21.419 1.00 95.25 79 SER A O 1
ATOM 590 N N . THR A 1 80 ? 8.145 -8.400 20.232 1.00 96.31 80 THR A N 1
ATOM 591 C CA . THR A 1 80 ? 9.198 -7.884 21.127 1.00 96.31 80 THR A CA 1
ATOM 592 C C . THR A 1 80 ? 10.065 -6.818 20.465 1.00 96.31 80 THR A C 1
ATOM 594 O O . THR A 1 80 ? 10.784 -6.091 21.151 1.00 96.31 80 THR A O 1
ATOM 597 N N . CYS A 1 81 ? 10.010 -6.703 19.138 1.00 95.38 81 CYS A N 1
ATOM 598 C CA . CYS A 1 81 ? 10.634 -5.629 18.381 1.00 95.38 81 CYS A CA 1
ATOM 599 C C . CYS A 1 81 ? 9.818 -5.304 17.124 1.00 95.38 81 CYS A C 1
ATOM 601 O O . CYS A 1 81 ? 8.931 -6.058 16.727 1.00 95.38 81 CYS A O 1
ATOM 603 N N . THR A 1 82 ? 10.129 -4.168 16.504 1.00 96.94 82 THR A N 1
ATOM 604 C CA . THR A 1 82 ? 9.507 -3.695 15.265 1.00 96.94 82 THR A CA 1
ATOM 605 C C . THR A 1 82 ? 10.566 -3.135 14.324 1.00 96.94 82 THR A C 1
ATOM 607 O O . THR A 1 82 ? 11.598 -2.629 14.774 1.00 96.94 82 THR A O 1
ATOM 610 N N . SER A 1 83 ? 10.332 -3.228 13.015 1.00 96.75 83 SER A N 1
ATOM 611 C CA . SER A 1 83 ? 11.172 -2.572 12.006 1.00 96.75 83 SER A CA 1
ATOM 612 C C . SER A 1 83 ? 10.783 -1.109 11.742 1.00 96.75 83 SER A C 1
ATOM 614 O O . SER A 1 83 ? 11.424 -0.444 10.919 1.00 96.75 83 SER A O 1
ATOM 616 N N . CYS A 1 84 ? 9.742 -0.610 12.417 1.00 96.88 84 CYS A N 1
ATOM 617 C CA . CYS A 1 84 ? 9.236 0.755 12.318 1.00 96.88 84 CYS A CA 1
ATOM 618 C C . CYS A 1 84 ? 10.033 1.768 13.147 1.00 96.88 84 CYS A C 1
ATOM 620 O O . CYS A 1 84 ? 10.703 1.433 14.119 1.00 96.88 84 CYS A O 1
ATOM 622 N N . THR A 1 85 ? 9.951 3.041 12.747 1.00 95.19 85 THR A N 1
ATOM 623 C CA . THR A 1 85 ? 10.626 4.159 13.433 1.00 95.19 85 THR A CA 1
ATOM 624 C C . THR A 1 85 ? 10.120 4.336 14.869 1.00 95.19 85 THR A C 1
ATOM 626 O O . THR A 1 85 ? 10.901 4.671 15.756 1.00 95.19 85 THR A O 1
ATOM 629 N N . PHE A 1 86 ? 8.822 4.115 15.101 1.00 94.00 86 PHE A N 1
ATOM 630 C CA . PHE A 1 86 ? 8.228 4.126 16.436 1.00 94.00 86 PHE A CA 1
ATOM 631 C C . PHE A 1 86 ? 8.371 2.747 17.074 1.00 94.00 86 PHE A C 1
ATOM 633 O O . PHE A 1 86 ? 7.837 1.770 16.556 1.00 94.00 86 PHE A O 1
ATOM 640 N N . SER A 1 87 ? 9.074 2.679 18.205 1.00 93.44 87 SER A N 1
ATOM 641 C CA . SER A 1 87 ? 9.315 1.438 18.952 1.00 93.44 87 SER A CA 1
ATOM 642 C C . SER A 1 87 ? 8.047 0.790 19.508 1.00 93.44 87 SER A C 1
ATOM 644 O O . SER A 1 87 ? 8.046 -0.397 19.813 1.00 93.44 87 SER A O 1
ATOM 646 N N . GLU A 1 88 ? 6.990 1.579 19.653 1.00 92.38 88 GLU A N 1
ATOM 647 C CA . GLU A 1 88 ? 5.690 1.198 20.189 1.00 92.38 88 GLU A CA 1
ATOM 648 C C . GLU A 1 88 ? 4.745 0.646 19.111 1.00 92.38 88 GLU A C 1
ATOM 650 O O . GLU A 1 88 ? 3.692 0.107 19.452 1.00 92.38 88 GLU A O 1
ATOM 655 N N . ASP A 1 89 ? 5.087 0.776 17.822 1.00 93.94 89 ASP A N 1
ATOM 656 C CA . ASP A 1 89 ? 4.259 0.247 16.738 1.00 93.94 89 ASP A CA 1
ATOM 657 C C . ASP A 1 89 ? 4.619 -1.210 16.425 1.00 93.94 89 ASP A C 1
ATOM 659 O O . ASP A 1 89 ? 5.577 -1.498 15.703 1.00 93.94 89 ASP A O 1
ATOM 663 N N . PHE A 1 90 ? 3.810 -2.129 16.950 1.00 95.31 90 PHE A N 1
ATOM 664 C CA . PHE A 1 90 ? 3.898 -3.565 16.673 1.00 95.31 90 PHE A CA 1
ATOM 665 C C . PHE A 1 90 ? 2.948 -4.046 15.573 1.00 95.31 90 PHE A C 1
ATOM 667 O O . PHE A 1 90 ? 2.826 -5.250 15.363 1.00 95.31 90 PHE A O 1
ATOM 674 N N . SER A 1 91 ? 2.291 -3.138 14.850 1.00 95.25 91 SER A N 1
ATOM 675 C CA . SER A 1 91 ? 1.458 -3.506 13.702 1.00 95.25 91 SER A CA 1
ATOM 676 C C . SER A 1 91 ? 2.304 -4.172 12.614 1.00 95.25 91 SER A C 1
ATOM 678 O O . SER A 1 91 ? 3.502 -3.908 12.489 1.00 95.25 91 SER A O 1
ATOM 680 N N . ASN A 1 92 ? 1.682 -5.020 11.797 1.00 96.06 92 ASN A N 1
ATOM 681 C CA . ASN A 1 92 ? 2.317 -5.600 10.619 1.00 96.06 92 ASN A CA 1
ATOM 682 C C . ASN A 1 92 ? 1.755 -4.984 9.344 1.00 96.06 92 ASN A C 1
ATOM 684 O O . ASN A 1 92 ? 0.544 -4.828 9.203 1.00 96.06 92 ASN A O 1
ATOM 688 N N . TYR A 1 93 ? 2.646 -4.684 8.402 1.00 97.00 93 TYR A N 1
ATOM 689 C CA . TYR A 1 93 ? 2.304 -4.115 7.103 1.00 97.00 93 TYR A CA 1
ATOM 690 C C . TYR A 1 93 ? 3.021 -4.912 6.019 1.00 97.00 93 TYR A C 1
ATOM 692 O O . TYR A 1 93 ? 4.213 -5.209 6.147 1.00 97.00 93 TYR A O 1
ATOM 700 N N . TRP A 1 94 ? 2.322 -5.262 4.946 1.00 96.19 94 TRP A N 1
ATOM 701 C CA . TRP A 1 94 ? 2.949 -5.955 3.830 1.00 96.19 94 TRP A CA 1
ATOM 702 C C . TRP A 1 94 ? 2.312 -5.603 2.494 1.00 96.19 94 TRP A C 1
ATOM 704 O O . TRP A 1 94 ? 1.155 -5.199 2.411 1.00 96.19 94 TRP A O 1
ATOM 714 N N . THR A 1 95 ? 3.115 -5.712 1.438 1.00 94.50 95 THR A N 1
ATOM 715 C CA . THR A 1 95 ? 2.707 -5.443 0.052 1.00 94.50 95 THR A CA 1
ATOM 716 C C . THR A 1 95 ? 3.308 -6.486 -0.875 1.00 94.50 95 THR A C 1
ATOM 718 O O . THR A 1 95 ? 4.347 -7.075 -0.562 1.00 94.50 95 THR A O 1
ATOM 721 N N . ALA A 1 96 ? 2.669 -6.711 -2.024 1.00 92.56 96 ALA A N 1
ATOM 722 C CA . ALA A 1 96 ? 3.242 -7.539 -3.077 1.00 92.56 96 ALA A CA 1
ATOM 723 C C . ALA A 1 96 ? 4.574 -6.950 -3.561 1.00 92.56 96 ALA A C 1
ATOM 725 O O . ALA A 1 96 ? 4.740 -5.734 -3.692 1.00 92.56 96 ALA A O 1
ATOM 726 N N . VAL A 1 97 ? 5.532 -7.825 -3.844 1.00 93.81 97 VAL A N 1
ATOM 727 C CA . VAL A 1 97 ? 6.842 -7.431 -4.366 1.00 93.81 97 VAL A CA 1
ATOM 728 C C . VAL A 1 97 ? 6.751 -7.127 -5.859 1.00 93.81 97 VAL A C 1
ATOM 730 O O . VAL A 1 97 ? 6.119 -7.877 -6.605 1.00 93.81 97 VAL A O 1
ATOM 733 N N . LEU A 1 98 ? 7.438 -6.070 -6.296 1.00 93.81 98 LEU A N 1
ATOM 734 C CA . LEU A 1 98 ? 7.565 -5.699 -7.702 1.00 93.81 98 LEU A CA 1
ATOM 735 C C . LEU A 1 98 ? 8.716 -6.454 -8.385 1.00 93.81 98 LEU A C 1
ATOM 737 O O . LEU A 1 98 ? 9.843 -6.517 -7.884 1.00 93.81 98 LEU A O 1
ATOM 741 N N . TYR A 1 99 ? 8.447 -6.971 -9.576 1.00 93.69 99 TYR A N 1
ATOM 742 C CA . TYR A 1 99 ? 9.419 -7.576 -10.475 1.00 93.69 99 TYR A CA 1
ATOM 743 C C . TYR A 1 99 ? 9.479 -6.818 -11.798 1.00 93.69 99 TYR A C 1
ATOM 745 O O . TYR A 1 99 ? 8.473 -6.341 -12.311 1.00 93.69 99 TYR A O 1
ATOM 753 N N . PHE A 1 100 ? 10.672 -6.761 -12.375 1.00 93.50 100 PHE A N 1
ATOM 754 C CA . PHE A 1 100 ? 10.921 -6.346 -13.746 1.00 93.50 100 PHE A CA 1
ATOM 755 C C . PHE A 1 100 ? 11.092 -7.588 -14.622 1.00 93.50 100 PHE A C 1
ATOM 757 O O . PHE A 1 100 ? 11.975 -8.414 -14.373 1.00 93.50 100 PHE A O 1
ATOM 764 N N . ARG A 1 101 ? 10.267 -7.709 -15.655 1.00 92.88 101 ARG A N 1
ATOM 765 C CA . ARG A 1 101 ? 10.355 -8.721 -16.701 1.00 92.88 101 ARG A CA 1
ATOM 766 C C . ARG A 1 101 ? 11.253 -8.202 -17.821 1.00 92.88 101 ARG A C 1
ATOM 768 O O . ARG A 1 101 ? 10.865 -7.325 -18.589 1.00 92.88 101 ARG A O 1
ATOM 775 N N . ALA A 1 102 ? 12.455 -8.759 -17.914 1.00 91.12 102 ALA A N 1
ATOM 776 C CA . ALA A 1 102 ? 13.407 -8.423 -18.963 1.00 91.12 102 ALA A CA 1
ATOM 777 C C . ALA A 1 102 ? 12.964 -8.968 -20.332 1.00 91.12 102 ALA A C 1
ATOM 779 O O . ALA A 1 102 ? 12.211 -9.941 -20.419 1.00 91.12 102 ALA A O 1
ATOM 780 N N . ARG A 1 103 ? 13.498 -8.388 -21.415 1.00 90.56 103 ARG A N 1
ATOM 781 C CA . ARG A 1 103 ? 13.229 -8.783 -22.815 1.00 90.56 103 ARG A CA 1
ATOM 782 C C . ARG A 1 103 ? 13.457 -10.277 -23.087 1.00 90.56 103 ARG A C 1
ATOM 784 O O . ARG A 1 103 ? 12.759 -10.875 -23.896 1.00 90.56 103 ARG A O 1
ATOM 791 N N . ASN A 1 104 ? 14.405 -10.898 -22.386 1.00 90.06 104 ASN A N 1
ATOM 792 C CA . ASN A 1 104 ? 14.692 -12.335 -22.483 1.00 90.06 104 ASN A CA 1
ATOM 793 C C . ASN A 1 104 ? 13.704 -13.227 -21.697 1.00 90.06 104 ASN A C 1
ATOM 795 O O . ASN A 1 104 ? 13.909 -14.436 -21.615 1.00 90.06 104 ASN A O 1
ATOM 799 N N . GLY A 1 105 ? 12.667 -12.643 -21.093 1.00 90.06 105 GLY A N 1
ATOM 800 C CA . GLY A 1 105 ? 11.642 -13.333 -20.317 1.00 90.06 105 GLY A CA 1
ATOM 801 C C . GLY A 1 105 ? 12.002 -13.598 -18.855 1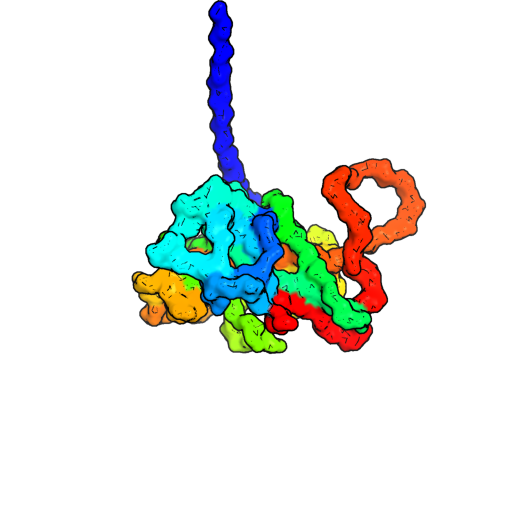.00 90.06 105 GLY A C 1
ATOM 802 O O . GLY A 1 105 ? 11.158 -14.135 -18.141 1.00 90.06 105 GLY A O 1
ATOM 803 N N . THR A 1 106 ? 13.202 -13.237 -18.384 1.00 91.44 106 THR A N 1
ATOM 804 C CA . THR A 1 106 ? 13.572 -13.433 -16.975 1.00 91.44 106 THR A CA 1
ATOM 805 C C . THR A 1 106 ? 13.015 -12.333 -16.081 1.00 91.44 106 THR A C 1
ATOM 807 O O . THR A 1 106 ? 12.844 -11.187 -16.496 1.00 91.44 106 THR A O 1
ATOM 810 N N . TYR A 1 107 ? 12.762 -12.684 -14.822 1.00 91.44 107 TYR A N 1
ATOM 811 C CA . TYR A 1 107 ? 12.259 -11.758 -13.817 1.00 91.44 107 TYR A CA 1
ATOM 812 C C . TYR A 1 107 ? 13.378 -11.339 -12.868 1.00 91.44 107 TYR A C 1
ATOM 814 O O . TYR A 1 107 ? 14.140 -12.166 -12.363 1.00 91.44 107 TYR A O 1
ATOM 822 N N . LYS A 1 108 ? 13.470 -10.036 -12.612 1.00 91.88 108 LYS A N 1
ATOM 823 C CA . LYS A 1 108 ? 14.382 -9.436 -11.636 1.00 91.88 108 LYS A CA 1
ATOM 824 C C . LYS A 1 108 ? 13.557 -8.744 -10.564 1.00 91.88 108 LYS A C 1
ATOM 826 O O . LYS A 1 108 ? 12.772 -7.857 -10.885 1.00 91.88 108 LYS A O 1
ATOM 831 N N . ARG A 1 109 ? 13.736 -9.127 -9.300 1.00 92.50 109 ARG A N 1
ATOM 832 C CA . ARG A 1 109 ? 13.081 -8.431 -8.188 1.00 92.50 109 ARG A CA 1
ATOM 833 C C . ARG A 1 109 ? 13.578 -6.989 -8.133 1.00 92.50 109 ARG A C 1
ATOM 835 O O . ARG A 1 109 ? 14.788 -6.764 -8.169 1.00 92.50 109 ARG A O 1
ATOM 842 N N . VAL A 1 110 ? 12.657 -6.040 -8.034 1.00 93.56 110 VAL A N 1
ATOM 843 C CA . VAL A 1 110 ? 12.978 -4.621 -7.895 1.00 93.56 110 VAL A CA 1
ATOM 844 C C . VAL A 1 110 ? 13.221 -4.325 -6.411 1.00 93.56 110 VAL A C 1
ATOM 846 O O . VAL A 1 110 ? 12.328 -4.566 -5.594 1.00 93.56 110 VAL A O 1
ATOM 849 N N . PRO A 1 111 ? 14.422 -3.864 -6.017 1.00 92.81 111 PRO A N 1
ATOM 850 C CA . PRO A 1 111 ? 14.687 -3.462 -4.640 1.00 92.81 111 PRO A CA 1
ATOM 851 C C . PRO A 1 111 ? 13.840 -2.256 -4.238 1.00 92.81 111 PRO A C 1
ATOM 853 O O . PRO A 1 111 ? 13.390 -1.490 -5.087 1.00 92.81 111 PRO A O 1
ATOM 856 N N . GLN A 1 112 ? 13.667 -2.058 -2.936 1.00 93.06 112 GLN A N 1
ATOM 857 C CA . GLN A 1 112 ? 13.064 -0.843 -2.403 1.00 93.06 112 GLN A CA 1
ATOM 858 C C . GLN A 1 112 ? 14.133 0.065 -1.808 1.00 93.06 112 GLN A C 1
ATOM 860 O O . GLN A 1 112 ? 15.161 -0.407 -1.318 1.00 93.06 112 GLN A O 1
ATOM 865 N N . PHE A 1 113 ? 13.856 1.360 -1.790 1.00 92.06 113 PHE A N 1
ATOM 866 C CA . PHE A 1 113 ? 14.636 2.344 -1.050 1.00 92.06 113 PHE A CA 1
ATOM 867 C C . PHE A 1 113 ? 13.727 3.145 -0.116 1.00 92.06 113 PHE A C 1
ATOM 869 O O . PHE A 1 113 ? 12.520 2.925 -0.056 1.00 92.06 113 PHE A O 1
ATOM 876 N N . VAL A 1 114 ? 14.321 4.011 0.695 1.00 91.69 114 VAL A N 1
ATOM 877 C CA . VAL A 1 114 ? 13.588 4.770 1.713 1.00 91.69 114 VAL A CA 1
ATOM 878 C C . VAL A 1 114 ? 12.962 6.012 1.082 1.00 91.69 114 VAL A C 1
ATOM 880 O O . VAL A 1 114 ? 13.609 6.677 0.274 1.00 91.69 114 VAL A O 1
ATOM 883 N N . SER A 1 115 ? 11.722 6.328 1.467 1.00 88.25 115 SER A N 1
ATOM 884 C CA . SER A 1 115 ? 11.040 7.564 1.061 1.00 88.25 115 SER A CA 1
ATOM 885 C C . SER A 1 115 ? 11.790 8.809 1.537 1.00 88.25 115 SER A C 1
ATOM 887 O O . SER A 1 115 ? 12.556 8.788 2.508 1.00 88.25 115 SER A O 1
ATOM 889 N N . GLU A 1 116 ? 11.589 9.921 0.840 1.00 84.19 116 GLU A N 1
ATOM 890 C CA . GLU A 1 116 ? 12.341 11.144 1.056 1.00 84.19 116 GLU A CA 1
ATOM 891 C C . GLU A 1 116 ? 12.194 11.663 2.497 1.00 84.19 116 GLU A C 1
ATOM 893 O O . GLU A 1 116 ? 11.109 11.676 3.093 1.00 84.19 116 GLU A O 1
ATOM 898 N N . PHE A 1 117 ? 13.313 12.132 3.058 1.00 85.50 117 PHE A N 1
ATOM 899 C CA . PHE A 1 117 ? 13.432 12.663 4.425 1.00 85.50 117 PHE A CA 1
ATOM 900 C C . PHE A 1 117 ? 13.195 11.657 5.560 1.00 85.50 117 PHE A C 1
ATOM 902 O O . PHE A 1 117 ? 13.078 12.067 6.715 1.00 85.50 117 PHE A O 1
ATOM 909 N N . LEU A 1 118 ? 13.145 10.360 5.259 1.00 89.69 118 LEU A N 1
ATOM 910 C CA . LEU A 1 118 ? 13.100 9.304 6.264 1.00 89.69 118 LEU A CA 1
ATOM 911 C C . LEU A 1 118 ? 14.419 8.530 6.310 1.00 89.69 118 LEU A C 1
ATOM 913 O O . LEU A 1 118 ? 15.226 8.563 5.383 1.00 89.69 118 LEU A O 1
ATOM 917 N N . THR A 1 119 ? 14.625 7.817 7.414 1.00 91.38 119 THR A N 1
ATOM 918 C CA . THR A 1 119 ? 15.790 6.954 7.626 1.00 91.38 119 THR A CA 1
ATOM 919 C C . THR A 1 119 ? 15.313 5.520 7.800 1.00 91.38 119 THR A C 1
ATOM 921 O O . THR A 1 119 ? 14.358 5.263 8.529 1.00 91.38 119 THR A O 1
ATOM 924 N N . GLY A 1 120 ? 15.983 4.578 7.145 1.00 91.81 120 GLY A N 1
ATOM 925 C CA . GLY A 1 120 ? 15.662 3.158 7.227 1.00 91.81 120 GLY A CA 1
ATOM 926 C C . GLY A 1 120 ? 16.441 2.350 6.198 1.00 91.81 120 GLY A C 1
ATOM 927 O O . GLY A 1 120 ? 17.434 2.823 5.644 1.00 91.81 120 GLY A O 1
ATOM 928 N N . ASN A 1 121 ? 15.974 1.138 5.926 1.00 93.31 121 ASN A N 1
ATOM 929 C CA . ASN A 1 121 ? 16.516 0.269 4.890 1.00 93.31 121 ASN A CA 1
ATOM 930 C C . ASN A 1 121 ? 15.372 -0.433 4.153 1.00 93.31 121 ASN A C 1
ATOM 932 O O . ASN A 1 121 ? 14.710 -1.282 4.754 1.00 93.31 121 ASN A O 1
ATOM 936 N N . ALA A 1 122 ? 15.156 -0.090 2.874 1.00 93.19 122 ALA A N 1
ATOM 937 C CA . ALA A 1 122 ? 14.035 -0.599 2.075 1.00 93.19 122 ALA A CA 1
ATOM 938 C C . ALA A 1 122 ? 12.689 -0.480 2.835 1.00 93.19 122 ALA A C 1
ATOM 940 O O . ALA A 1 122 ? 12.561 0.340 3.749 1.00 93.19 122 ALA A O 1
ATOM 941 N N . GLY A 1 123 ? 11.693 -1.298 2.489 1.00 95.38 123 GLY A N 1
ATOM 942 C CA . GLY A 1 123 ? 10.449 -1.416 3.245 1.00 95.38 123 GLY A CA 1
ATOM 9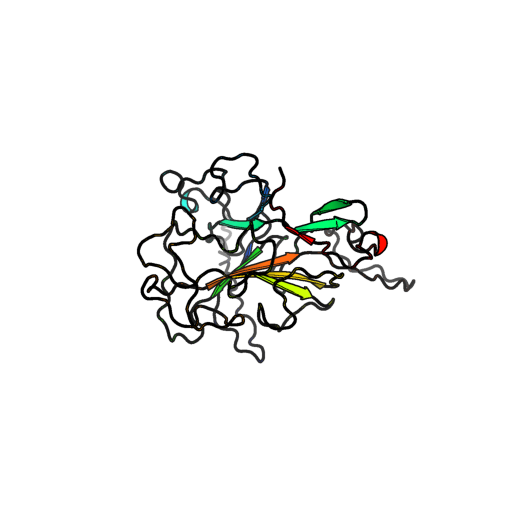43 C C . GLY A 1 123 ? 9.357 -0.448 2.799 1.00 95.38 123 GLY A C 1
ATOM 944 O O . GLY A 1 123 ? 9.201 -0.174 1.610 1.00 95.38 123 GLY A O 1
ATOM 945 N N . ILE A 1 124 ? 8.558 0.018 3.761 1.00 97.56 124 ILE A N 1
ATOM 946 C CA . ILE A 1 124 ? 7.304 0.740 3.514 1.00 97.56 124 ILE A CA 1
ATOM 947 C C . ILE A 1 124 ? 7.268 1.986 4.395 1.00 97.56 124 ILE A C 1
ATOM 949 O O . ILE A 1 124 ? 7.542 1.920 5.597 1.00 97.56 124 ILE A O 1
ATOM 953 N N . THR A 1 125 ? 6.904 3.121 3.808 1.00 96.81 125 THR A N 1
ATOM 954 C CA . THR A 1 125 ? 6.507 4.299 4.576 1.00 96.81 125 THR A CA 1
ATOM 955 C C . THR A 1 125 ? 5.016 4.206 4.873 1.00 96.81 125 THR A C 1
ATOM 957 O O . THR A 1 125 ? 4.198 4.088 3.958 1.00 96.81 125 THR A O 1
ATOM 960 N N . VAL A 1 126 ? 4.663 4.249 6.154 1.00 97.06 126 VAL A N 1
ATOM 961 C CA . VAL A 1 126 ? 3.284 4.126 6.629 1.00 97.06 126 VAL A CA 1
ATOM 962 C C . VAL A 1 126 ? 2.786 5.488 7.084 1.00 97.06 126 VAL A C 1
ATOM 964 O O . VAL A 1 126 ? 3.481 6.226 7.792 1.00 97.06 126 VAL A O 1
ATOM 967 N N . TYR A 1 127 ? 1.565 5.808 6.669 1.00 94.62 127 TYR A N 1
ATOM 968 C CA . TYR A 1 127 ? 0.869 7.022 7.049 1.00 94.62 127 TYR A CA 1
ATOM 969 C C . TYR A 1 127 ? -0.413 6.679 7.803 1.00 94.62 127 TYR A C 1
ATOM 971 O O . TYR A 1 127 ? -1.185 5.838 7.345 1.00 94.62 127 TYR A O 1
ATOM 979 N N . TYR A 1 128 ? -0.660 7.390 8.902 1.00 94.19 128 TYR A N 1
ATOM 980 C CA . TYR A 1 128 ? -1.979 7.506 9.525 1.00 94.19 128 TYR A CA 1
ATOM 981 C C . TYR A 1 128 ? -2.387 8.971 9.480 1.00 94.19 128 TYR A C 1
ATOM 983 O O . TYR A 1 128 ? -1.796 9.820 10.156 1.00 94.19 128 TYR A O 1
ATOM 991 N N . ILE A 1 129 ? -3.384 9.265 8.653 1.00 91.50 129 ILE A N 1
ATOM 992 C CA . ILE A 1 129 ? -3.797 10.631 8.345 1.00 91.50 129 ILE A CA 1
ATOM 993 C C . ILE A 1 129 ? -5.188 10.843 8.954 1.00 91.50 129 ILE A C 1
ATOM 995 O O . ILE A 1 129 ? -6.146 10.219 8.488 1.00 91.50 129 ILE A O 1
ATOM 999 N N . PRO A 1 130 ? -5.318 11.658 10.017 1.00 89.44 130 PRO A N 1
ATOM 1000 C CA . PRO A 1 130 ? -6.620 12.018 10.567 1.00 89.44 130 PRO A CA 1
ATOM 1001 C C . PRO A 1 130 ? -7.326 13.014 9.645 1.00 89.44 130 PRO A C 1
ATOM 1003 O O . PRO A 1 130 ? -6.758 13.461 8.647 1.00 89.44 130 PRO A O 1
ATOM 1006 N N . ASP A 1 131 ? -8.555 13.392 9.991 1.00 86.69 131 ASP A N 1
ATOM 1007 C CA . ASP A 1 131 ? -9.180 14.536 9.338 1.00 86.69 131 ASP A CA 1
ATOM 1008 C C . ASP A 1 131 ? -8.365 15.811 9.574 1.00 86.69 131 ASP A C 1
ATOM 1010 O O . ASP A 1 131 ? -8.108 16.240 10.701 1.00 86.69 131 ASP A O 1
ATOM 1014 N N . THR A 1 132 ? -7.935 16.399 8.472 1.00 74.38 132 THR A N 1
ATOM 1015 C CA . THR A 1 132 ? -6.899 17.426 8.426 1.00 74.38 132 THR A CA 1
ATOM 1016 C C . THR A 1 132 ? -7.436 18.797 8.810 1.00 74.38 132 THR A C 1
ATOM 1018 O O . THR A 1 132 ? -6.687 19.663 9.260 1.00 74.38 132 THR A O 1
ATOM 1021 N N . GLU A 1 133 ? -8.745 18.976 8.643 1.00 74.50 133 GLU A N 1
ATOM 1022 C CA . GLU A 1 133 ? -9.486 20.190 8.974 1.00 74.50 133 GLU A CA 1
ATOM 1023 C C . GLU A 1 133 ? -10.212 20.076 10.328 1.00 74.50 133 GLU A C 1
ATOM 1025 O O . GLU A 1 133 ? -10.800 21.052 10.797 1.00 74.50 133 GLU A O 1
ATOM 1030 N N . ASN A 1 134 ? -10.129 18.910 10.987 1.00 74.19 134 ASN A N 1
ATOM 1031 C CA . ASN A 1 134 ? -10.797 18.588 12.252 1.00 74.19 134 ASN A CA 1
ATOM 1032 C C . ASN A 1 134 ? -12.309 18.914 12.246 1.00 74.19 134 ASN A C 1
ATOM 1034 O O . ASN A 1 134 ? -12.887 19.351 13.244 1.00 74.19 134 ASN A O 1
ATOM 1038 N N . LEU A 1 135 ? -12.937 18.722 11.090 1.00 78.44 135 LEU A N 1
ATOM 1039 C CA . LEU A 1 135 ? -14.364 18.826 10.825 1.00 78.44 135 LEU A CA 1
ATOM 1040 C C . LEU A 1 135 ? -15.119 17.557 11.224 1.00 78.44 135 LEU A C 1
ATOM 1042 O O . LEU A 1 135 ? -16.314 17.635 11.518 1.00 78.44 135 LEU A O 1
ATOM 1046 N N . VAL A 1 136 ? -14.451 16.398 11.244 1.00 81.00 136 VAL A N 1
ATOM 1047 C CA . VAL A 1 136 ? -15.069 15.117 11.619 1.00 81.00 136 VAL A CA 1
ATOM 1048 C C . VAL A 1 136 ? -14.338 14.424 12.764 1.00 81.00 136 VAL A C 1
ATOM 1050 O O . VAL A 1 136 ? -13.111 14.405 12.851 1.00 81.00 136 VAL A O 1
ATOM 1053 N N . ASN A 1 137 ? -15.115 13.806 13.656 1.00 85.75 137 ASN A N 1
ATOM 1054 C CA . ASN A 1 137 ? -14.559 13.035 14.760 1.00 85.75 137 ASN A CA 1
ATOM 1055 C C . ASN A 1 137 ? -13.989 11.711 14.235 1.00 85.75 137 ASN A C 1
ATOM 1057 O O . ASN A 1 137 ? -14.738 10.806 13.866 1.00 85.75 137 ASN A O 1
ATOM 1061 N N . THR A 1 138 ? -12.662 11.610 14.206 1.00 90.12 138 THR A N 1
ATOM 1062 C CA . THR A 1 138 ? -11.952 10.414 13.749 1.00 90.12 138 THR A CA 1
ATOM 1063 C C . THR A 1 138 ? -11.775 9.429 14.909 1.00 90.12 138 THR A C 1
ATOM 1065 O O . THR A 1 138 ? -11.234 9.778 15.957 1.00 90.12 138 THR A O 1
ATOM 1068 N N . THR A 1 139 ? -12.207 8.182 14.727 1.00 93.44 139 THR A N 1
ATOM 1069 C CA . THR A 1 139 ? -12.098 7.109 15.727 1.00 93.44 139 THR A CA 1
ATOM 1070 C C . THR A 1 139 ? -10.801 6.334 15.535 1.00 93.44 139 THR A C 1
ATOM 1072 O O . THR A 1 139 ? -10.547 5.816 14.454 1.00 93.44 139 THR A O 1
ATOM 1075 N N . ALA A 1 140 ? -9.979 6.220 16.580 1.00 92.25 140 ALA A N 1
ATOM 1076 C CA . ALA A 1 140 ? -8.752 5.428 16.520 1.00 92.25 140 ALA A CA 1
ATOM 1077 C C . ALA A 1 140 ? -9.039 3.934 16.279 1.00 92.25 140 ALA A C 1
ATOM 1079 O O . ALA A 1 140 ? -10.036 3.394 16.770 1.00 92.25 140 ALA A O 1
ATOM 1080 N N . PHE A 1 141 ? -8.131 3.261 15.567 1.00 94.12 141 PHE A N 1
ATOM 1081 C CA . PHE A 1 141 ? -8.181 1.812 15.387 1.00 94.12 141 PHE A CA 1
ATOM 1082 C C . PHE A 1 141 ? -8.148 1.090 16.736 1.00 94.12 141 PHE A C 1
ATOM 1084 O O . PHE A 1 141 ? -7.446 1.491 17.667 1.00 94.12 141 PHE A O 1
ATOM 1091 N N . ARG A 1 142 ? -8.913 0.003 16.836 1.00 91.19 142 ARG A N 1
ATOM 1092 C CA . ARG A 1 142 ? -8.896 -0.885 18.002 1.00 91.19 142 ARG A CA 1
ATOM 1093 C C . ARG A 1 142 ? -7.874 -2.009 17.781 1.00 91.19 142 ARG A C 1
ATOM 1095 O O . ARG A 1 142 ? -7.662 -2.397 16.634 1.00 91.19 142 ARG A O 1
ATOM 1102 N N . PRO A 1 143 ? -7.262 -2.568 18.840 1.00 88.56 143 PRO A N 1
ATOM 1103 C CA . PRO A 1 143 ? -6.394 -3.737 18.704 1.00 88.56 143 PRO A CA 1
ATOM 1104 C C . PRO A 1 143 ? -7.105 -4.887 17.984 1.00 88.56 143 PRO A C 1
ATOM 1106 O O . PRO A 1 143 ? -8.265 -5.166 18.281 1.00 88.56 143 PRO A O 1
ATOM 1109 N N . GLY A 1 144 ? -6.414 -5.535 17.045 1.00 89.50 144 GLY A N 1
ATOM 1110 C CA . GLY A 1 144 ? -6.966 -6.618 16.224 1.00 89.50 144 GLY A CA 1
ATOM 1111 C C . GLY A 1 144 ? -7.612 -6.175 14.908 1.00 89.50 144 GLY A C 1
ATOM 1112 O O . GLY A 1 144 ? -8.083 -7.038 14.174 1.00 89.50 144 GLY A O 1
ATOM 1113 N N . PHE A 1 145 ? -7.619 -4.874 14.592 1.00 95.19 145 PHE A N 1
ATOM 1114 C CA . PHE A 1 145 ? -8.125 -4.374 13.312 1.00 95.19 145 PHE A CA 1
ATOM 1115 C C . PHE A 1 145 ? -7.288 -4.897 12.137 1.00 95.19 145 PHE A C 1
ATOM 1117 O O . PHE A 1 145 ? -6.058 -4.804 12.167 1.00 95.19 145 PHE A O 1
ATOM 1124 N N . ARG A 1 146 ? -7.939 -5.426 11.099 1.00 95.62 146 ARG A N 1
ATOM 1125 C CA . ARG A 1 146 ? -7.283 -5.990 9.908 1.00 95.62 146 ARG A CA 1
ATOM 1126 C C . ARG A 1 146 ? -7.962 -5.456 8.663 1.00 95.62 146 ARG A C 1
ATOM 1128 O O . ARG A 1 146 ? -9.176 -5.409 8.607 1.00 95.62 146 ARG A O 1
ATOM 1135 N N . MET A 1 147 ? -7.184 -5.054 7.665 1.00 94.94 147 MET A N 1
ATOM 1136 C CA . MET A 1 147 ? -7.721 -4.567 6.394 1.00 94.94 147 MET A CA 1
ATOM 1137 C C . MET A 1 147 ? -6.897 -5.090 5.232 1.00 94.94 147 MET A C 1
ATOM 1139 O O . MET A 1 147 ? -5.669 -5.138 5.307 1.00 94.94 147 MET A O 1
ATOM 1143 N N . LEU A 1 148 ? -7.578 -5.368 4.127 1.00 93.38 148 LEU A N 1
ATOM 1144 C CA . LEU A 1 148 ? -6.978 -5.603 2.824 1.00 93.38 148 LEU A CA 1
ATOM 1145 C C . LEU A 1 148 ? -7.436 -4.508 1.853 1.00 93.38 148 LEU A C 1
ATOM 1147 O O . LEU A 1 148 ? -8.603 -4.122 1.833 1.00 93.38 148 LEU A O 1
ATOM 1151 N N . ALA A 1 149 ? -6.509 -3.995 1.047 1.00 90.50 149 ALA A N 1
ATOM 1152 C CA . ALA A 1 149 ? -6.795 -3.003 0.018 1.00 90.50 149 ALA A CA 1
ATOM 1153 C C . ALA A 1 149 ? -6.219 -3.445 -1.330 1.00 90.50 149 ALA A C 1
ATOM 1155 O O . ALA A 1 149 ? -5.153 -4.056 -1.394 1.00 90.50 149 ALA A O 1
ATOM 1156 N N . GLY A 1 150 ? -6.920 -3.084 -2.406 1.00 85.12 150 GLY A N 1
ATOM 1157 C CA . GLY A 1 150 ? -6.607 -3.513 -3.767 1.00 85.12 150 GLY A CA 1
ATOM 1158 C C . GLY A 1 150 ? -7.336 -4.795 -4.172 1.00 85.12 150 GLY A C 1
ATOM 1159 O O . GLY A 1 150 ? -8.097 -5.368 -3.404 1.00 85.12 150 GLY A O 1
ATOM 1160 N N . ASP A 1 151 ? -7.116 -5.222 -5.409 1.00 80.81 151 ASP A N 1
ATOM 1161 C CA . ASP A 1 151 ? -7.650 -6.466 -5.962 1.00 80.81 151 ASP A CA 1
ATOM 1162 C C . ASP A 1 151 ? -6.511 -7.171 -6.700 1.00 80.81 151 ASP A C 1
ATOM 1164 O O . ASP A 1 151 ? -6.023 -6.680 -7.718 1.00 80.81 151 ASP A O 1
ATOM 1168 N N . ALA A 1 152 ? -6.060 -8.305 -6.165 1.00 78.88 152 ALA A N 1
ATOM 1169 C CA . ALA A 1 152 ? -4.945 -9.050 -6.739 1.00 78.88 152 ALA A CA 1
ATOM 1170 C C . ALA A 1 152 ? -5.297 -9.746 -8.066 1.00 78.88 152 ALA A C 1
ATOM 1172 O O . ALA A 1 152 ? -4.393 -10.115 -8.813 1.00 78.88 152 ALA A O 1
ATOM 1173 N N . ALA A 1 153 ? -6.588 -9.917 -8.375 1.00 75.56 153 ALA A N 1
ATOM 1174 C CA . ALA A 1 153 ? -7.051 -10.475 -9.642 1.00 75.56 153 ALA A CA 1
ATOM 1175 C C . ALA A 1 153 ? -7.245 -9.399 -10.727 1.00 75.56 153 ALA A C 1
ATOM 1177 O O . ALA A 1 153 ? -7.481 -9.734 -11.893 1.00 75.56 153 ALA A O 1
ATOM 1178 N N . ALA A 1 154 ? -7.142 -8.111 -10.381 1.00 74.81 154 ALA A N 1
ATOM 1179 C CA . ALA A 1 154 ? -7.351 -7.025 -11.326 1.00 74.81 154 ALA A CA 1
ATOM 1180 C C . ALA A 1 154 ? -6.214 -6.948 -12.360 1.00 74.81 154 ALA A C 1
ATOM 1182 O O . ALA A 1 154 ? -5.094 -6.535 -12.069 1.00 74.81 154 ALA A O 1
ATOM 1183 N N . SER A 1 155 ? -6.525 -7.271 -13.618 1.00 66.44 155 SER A N 1
ATOM 1184 C CA . SER A 1 155 ? -5.598 -7.143 -14.755 1.00 66.44 155 SER A CA 1
ATOM 1185 C C . SER A 1 155 ? -5.683 -5.791 -15.478 1.00 66.44 155 SER A C 1
ATOM 1187 O O . SER A 1 155 ? -4.938 -5.532 -16.423 1.00 66.44 155 SER A O 1
ATOM 1189 N N . THR A 1 156 ? -6.625 -4.936 -15.081 1.00 68.44 156 THR A N 1
ATOM 1190 C CA . THR A 1 156 ? -6.834 -3.587 -15.621 1.00 68.44 156 THR A CA 1
ATOM 1191 C C . THR A 1 156 ? -7.214 -2.641 -14.488 1.00 68.44 156 THR A C 1
ATOM 1193 O O . THR A 1 156 ? -7.902 -3.086 -13.568 1.00 68.44 156 THR A O 1
ATOM 1196 N N . PRO A 1 157 ? -6.858 -1.343 -14.556 1.00 67.69 157 PRO A N 1
ATOM 1197 C CA . PRO A 1 157 ? -7.303 -0.368 -13.568 1.00 67.69 157 PRO A CA 1
ATOM 1198 C C . PRO A 1 157 ? -8.825 -0.404 -13.409 1.00 67.69 157 PRO A C 1
ATOM 1200 O O . PRO A 1 157 ? -9.565 -0.196 -14.372 1.00 67.69 157 PRO A O 1
ATOM 1203 N N . VAL A 1 158 ? -9.299 -0.679 -12.196 1.00 63.38 158 VAL A N 1
ATOM 1204 C CA . VAL A 1 158 ? -10.735 -0.738 -11.925 1.00 63.38 158 VAL A CA 1
ATOM 1205 C C . VAL A 1 158 ? -11.281 0.692 -11.878 1.00 63.38 158 VAL A C 1
ATOM 1207 O O . VAL A 1 158 ? -10.840 1.536 -11.092 1.00 63.38 158 VAL A O 1
ATOM 1210 N N . VAL A 1 159 ? -12.232 0.991 -12.764 1.00 53.53 159 VAL A N 1
ATOM 1211 C CA . VAL A 1 159 ? -12.868 2.313 -12.859 1.00 53.53 159 VAL A CA 1
ATOM 1212 C C . VAL A 1 159 ? -13.649 2.586 -11.573 1.00 53.53 159 VAL A C 1
ATOM 1214 O O . VAL A 1 159 ? -14.485 1.786 -11.171 1.00 53.53 159 VAL A O 1
ATOM 1217 N N . GLY A 1 160 ? -13.367 3.710 -10.912 1.00 51.97 160 GLY A N 1
ATOM 1218 C CA . GLY A 1 160 ? -14.000 4.082 -9.641 1.00 51.97 160 GLY A CA 1
ATOM 1219 C C . GLY A 1 160 ? -13.457 3.353 -8.406 1.00 51.97 160 GLY A C 1
ATOM 1220 O O . GLY A 1 160 ? -13.759 3.779 -7.291 1.00 51.97 160 GLY A O 1
ATOM 1221 N N . ALA A 1 161 ? -12.614 2.324 -8.568 1.00 54.03 161 ALA A N 1
ATOM 1222 C CA . ALA A 1 161 ? -11.872 1.774 -7.445 1.00 54.03 161 ALA A CA 1
ATOM 1223 C C . ALA A 1 161 ? -10.824 2.787 -7.006 1.00 54.03 161 ALA A C 1
ATOM 1225 O O . ALA A 1 161 ? -9.977 3.258 -7.779 1.00 54.03 161 ALA A O 1
ATOM 1226 N N . ARG A 1 162 ? -10.906 3.131 -5.732 1.00 64.94 162 ARG A N 1
ATOM 1227 C CA . ARG A 1 162 ? -9.884 3.910 -5.080 1.00 64.94 162 ARG A CA 1
ATOM 1228 C C . ARG A 1 162 ? -8.627 3.061 -4.908 1.00 64.94 162 ARG A C 1
ATOM 1230 O O . ARG A 1 162 ? -8.645 2.027 -4.260 1.00 64.94 162 ARG A O 1
ATOM 1237 N N . LYS A 1 163 ? -7.541 3.633 -5.431 1.00 70.25 163 LYS A N 1
ATOM 1238 C CA . LYS A 1 163 ? -6.292 3.854 -4.698 1.00 70.25 163 LYS A CA 1
ATOM 1239 C C . LYS A 1 163 ? -5.292 2.694 -4.630 1.00 70.25 163 LYS A C 1
ATOM 1241 O O . LYS A 1 163 ? -4.910 2.209 -3.568 1.00 70.25 163 LYS A O 1
ATOM 1246 N N . THR A 1 164 ? -4.722 2.410 -5.798 1.00 85.75 164 THR A N 1
ATOM 1247 C CA . THR A 1 164 ? -3.263 2.313 -5.933 1.00 85.75 164 THR A CA 1
ATOM 1248 C C . THR A 1 164 ? -2.818 3.198 -7.095 1.00 85.75 164 THR A C 1
ATOM 1250 O O . THR A 1 164 ? -3.444 3.171 -8.154 1.00 85.75 164 THR A O 1
ATOM 1253 N N . CYS A 1 165 ? -1.790 4.016 -6.887 1.00 89.56 165 CYS A N 1
ATOM 1254 C CA . CYS A 1 165 ? -1.236 4.899 -7.913 1.00 89.56 165 CYS A CA 1
ATOM 1255 C C . CYS A 1 165 ? 0.280 4.773 -7.948 1.00 89.56 165 CYS A C 1
ATOM 1257 O O . CYS A 1 165 ? 0.917 4.499 -6.930 1.00 89.56 165 CYS A O 1
ATOM 1259 N N . HIS A 1 166 ? 0.851 5.011 -9.118 1.00 92.25 166 HIS A N 1
ATOM 1260 C CA . HIS A 1 166 ? 2.266 4.909 -9.383 1.00 92.25 166 HIS A CA 1
ATOM 1261 C C . HIS A 1 166 ? 2.776 6.199 -10.001 1.00 92.25 166 HIS A C 1
ATOM 1263 O O . HIS A 1 166 ? 2.141 6.802 -10.865 1.00 92.25 166 HIS A O 1
ATOM 1269 N N . ARG A 1 167 ? 3.977 6.587 -9.591 1.00 92.44 167 ARG A N 1
ATOM 1270 C CA . ARG A 1 167 ? 4.682 7.733 -10.135 1.00 92.44 167 ARG A CA 1
ATOM 1271 C C . ARG A 1 167 ? 6.041 7.321 -10.648 1.00 92.44 167 ARG A C 1
ATOM 1273 O O . ARG A 1 167 ? 6.841 6.749 -9.912 1.00 92.44 167 ARG A O 1
ATOM 1280 N N . CYS A 1 168 ? 6.323 7.701 -11.885 1.00 92.94 168 CYS A N 1
ATOM 1281 C CA . CYS A 1 168 ? 7.675 7.691 -12.415 1.00 92.94 168 CYS A CA 1
ATOM 1282 C C . CYS A 1 168 ? 8.411 8.942 -11.927 1.00 92.94 168 CYS A C 1
ATOM 1284 O O . CYS A 1 168 ? 8.112 10.049 -12.378 1.00 92.94 168 CYS A O 1
ATOM 1286 N N . MET A 1 169 ? 9.319 8.796 -10.962 1.00 91.19 169 MET A N 1
ATOM 1287 C CA . MET A 1 169 ? 9.946 9.956 -10.329 1.00 91.19 169 MET A CA 1
ATOM 1288 C C . MET A 1 169 ? 11.117 10.502 -11.156 1.00 91.19 169 MET A C 1
ATOM 1290 O O . MET A 1 169 ? 11.874 9.722 -11.752 1.00 91.19 169 MET A O 1
ATOM 1294 N N . PRO A 1 170 ? 11.300 11.836 -11.187 1.00 88.06 170 PRO A N 1
ATOM 1295 C CA . PRO A 1 170 ? 12.481 12.447 -11.780 1.00 88.06 170 PRO A CA 1
ATOM 1296 C C . PRO A 1 170 ? 13.725 12.141 -10.935 1.00 88.06 170 PRO A C 1
ATOM 1298 O O . PRO A 1 170 ? 13.624 11.846 -9.748 1.00 88.06 170 PRO A O 1
ATOM 1301 N N . GLU A 1 171 ? 14.911 12.261 -11.534 1.00 85.25 171 GLU A N 1
ATOM 1302 C CA . GLU A 1 171 ? 16.199 11.989 -10.869 1.00 85.25 171 GLU A CA 1
ATOM 1303 C C . GLU A 1 171 ? 16.393 12.784 -9.572 1.00 85.25 171 GLU A C 1
ATOM 1305 O O . GLU A 1 171 ? 17.006 12.305 -8.623 1.00 85.25 171 GLU A O 1
ATOM 1310 N N . THR A 1 172 ? 15.838 13.995 -9.516 1.00 83.44 172 THR A N 1
ATOM 1311 C CA . THR A 1 172 ? 15.930 14.874 -8.351 1.00 83.44 172 THR A CA 1
ATOM 1312 C C . THR A 1 172 ? 15.099 14.406 -7.157 1.00 83.44 172 THR A C 1
ATOM 1314 O O . THR A 1 172 ? 15.278 14.971 -6.087 1.00 83.44 172 THR A O 1
ATOM 1317 N N . GLY A 1 173 ? 14.203 13.425 -7.319 1.00 79.00 173 GLY A N 1
ATOM 1318 C CA . GLY A 1 173 ? 13.137 13.114 -6.357 1.00 79.00 173 GLY A CA 1
ATOM 1319 C C . GLY A 1 173 ? 11.886 13.978 -6.567 1.00 79.00 173 GLY A C 1
ATOM 1320 O O . GLY A 1 173 ? 11.912 14.947 -7.336 1.00 79.00 173 GLY A O 1
ATOM 1321 N N . ASP A 1 174 ? 10.777 13.619 -5.911 1.00 79.44 174 ASP A N 1
ATOM 1322 C CA . ASP A 1 174 ? 9.460 14.253 -6.100 1.00 79.44 174 ASP A CA 1
ATOM 1323 C C . ASP A 1 174 ? 8.878 14.819 -4.791 1.00 79.44 174 ASP A C 1
ATOM 1325 O O . ASP A 1 174 ? 8.070 14.193 -4.113 1.00 79.44 174 ASP A O 1
ATOM 1329 N N . PHE A 1 175 ? 9.271 16.048 -4.444 1.00 68.25 175 PHE A N 1
ATOM 1330 C CA . PHE A 1 175 ? 9.063 16.615 -3.100 1.00 68.25 175 PHE A CA 1
ATOM 1331 C C . PHE A 1 175 ? 7.779 17.436 -2.887 1.00 68.25 175 PHE A C 1
ATOM 1333 O O . PHE A 1 175 ? 7.646 18.091 -1.855 1.00 68.25 175 PHE A O 1
ATOM 1340 N N . GLY A 1 176 ? 6.853 17.477 -3.846 1.00 66.56 176 GLY A N 1
ATOM 1341 C CA . GLY A 1 176 ? 5.708 18.401 -3.773 1.00 66.56 176 GLY A CA 1
ATOM 1342 C C . GLY A 1 176 ? 4.429 17.927 -4.445 1.00 66.56 176 GLY A C 1
ATOM 1343 O O . GLY A 1 176 ? 3.496 18.715 -4.585 1.00 66.56 176 GLY A O 1
ATOM 1344 N N . SER A 1 177 ? 4.380 16.672 -4.882 1.00 73.06 177 SER A N 1
ATOM 1345 C CA . SER A 1 177 ? 3.206 16.147 -5.571 1.00 73.06 177 SER A CA 1
ATOM 1346 C C . SER A 1 177 ? 2.299 15.427 -4.592 1.00 73.06 177 SER A C 1
ATOM 1348 O O . SER A 1 177 ? 2.743 14.549 -3.856 1.00 73.06 177 SER A O 1
ATOM 1350 N N . LEU A 1 178 ? 1.017 15.782 -4.618 1.00 78.31 178 LEU A N 1
ATOM 1351 C CA . LEU A 1 178 ? -0.014 15.030 -3.914 1.00 78.31 178 LEU A CA 1
ATOM 1352 C C . LEU A 1 178 ? -0.062 13.596 -4.454 1.00 78.31 178 LEU A C 1
ATOM 1354 O O . LEU A 1 178 ? 0.094 13.370 -5.657 1.00 78.31 178 LEU A O 1
ATOM 1358 N N . SER A 1 179 ? -0.290 12.632 -3.566 1.00 82.75 179 SER A N 1
ATOM 1359 C CA . SER A 1 179 ? -0.477 11.238 -3.959 1.00 82.75 179 SER A CA 1
ATOM 1360 C C . SER A 1 179 ? -1.670 11.102 -4.905 1.00 82.75 179 SER A C 1
ATOM 1362 O O . SER A 1 179 ? -2.712 11.721 -4.682 1.00 82.75 179 SER A O 1
ATOM 1364 N N . CYS A 1 180 ? -1.523 10.286 -5.953 1.00 85.69 180 CYS A N 1
ATOM 1365 C CA . CYS A 1 180 ? -2.558 10.070 -6.969 1.00 85.69 180 CYS A CA 1
ATOM 1366 C C . CYS A 1 180 ? -2.966 11.335 -7.753 1.00 85.69 180 CYS A C 1
ATOM 1368 O O . CYS A 1 180 ? -3.980 11.317 -8.449 1.00 85.69 180 CYS A O 1
ATOM 1370 N N . ALA A 1 181 ? -2.205 12.432 -7.669 1.00 85.44 181 ALA A N 1
ATOM 1371 C CA . ALA A 1 181 ? -2.395 13.602 -8.523 1.00 85.44 181 ALA A CA 1
ATOM 1372 C C . ALA A 1 181 ? -1.512 13.502 -9.775 1.00 85.44 181 ALA A C 1
ATOM 1374 O O . ALA A 1 181 ? -0.425 12.924 -9.697 1.00 85.44 181 ALA A O 1
ATOM 1375 N N . PRO A 1 182 ? -1.903 14.102 -10.917 1.00 84.88 182 PRO A N 1
ATOM 1376 C CA . PRO A 1 182 ? -1.054 14.120 -12.104 1.00 84.88 182 PRO A CA 1
ATOM 1377 C C . PRO A 1 182 ? 0.374 14.596 -11.779 1.00 84.88 182 PRO A C 1
ATOM 1379 O O . PRO A 1 182 ? 0.531 15.582 -11.052 1.00 84.88 182 PRO A O 1
ATOM 1382 N N . PRO A 1 183 ? 1.428 13.967 -12.333 1.00 88.25 183 PRO A N 1
ATOM 1383 C CA . PRO A 1 183 ? 1.445 12.883 -13.331 1.00 88.25 183 PRO A CA 1
ATOM 1384 C C . PRO A 1 183 ? 1.321 11.431 -12.806 1.00 88.25 183 PRO A C 1
ATOM 1386 O O . PRO A 1 183 ? 1.743 10.517 -13.512 1.00 88.25 183 PRO A O 1
ATOM 1389 N N . ASP A 1 184 ? 0.800 11.184 -11.603 1.00 89.62 184 ASP A N 1
ATOM 1390 C CA . ASP A 1 184 ? 0.576 9.813 -11.117 1.00 89.62 184 ASP A CA 1
ATOM 1391 C C . ASP A 1 184 ? -0.459 9.076 -11.996 1.00 89.62 184 ASP A C 1
ATOM 1393 O O . ASP A 1 184 ? -1.424 9.673 -12.480 1.00 89.62 184 ASP A O 1
ATOM 1397 N N . ASP A 1 185 ? -0.268 7.769 -12.183 1.00 88.62 185 ASP A N 1
ATOM 1398 C CA . ASP A 1 185 ? -1.142 6.896 -12.979 1.00 88.62 185 ASP A CA 1
ATOM 1399 C C . ASP A 1 185 ? -1.508 5.638 -12.174 1.00 88.62 185 ASP A C 1
ATOM 1401 O O . ASP A 1 185 ? -0.766 5.204 -11.297 1.00 88.62 185 ASP A O 1
ATOM 1405 N N . LYS A 1 186 ? -2.653 5.018 -12.462 1.00 87.19 186 LYS A N 1
ATOM 1406 C CA . LYS A 1 186 ? -3.045 3.733 -11.857 1.00 87.19 186 LYS A CA 1
ATOM 1407 C C . LYS A 1 186 ? -2.243 2.563 -12.430 1.00 87.19 186 LYS A C 1
ATOM 1409 O O . LYS A 1 186 ? -2.167 1.509 -11.807 1.00 87.19 186 LYS A O 1
ATOM 1414 N N . ALA A 1 187 ? -1.670 2.722 -13.621 1.00 88.31 187 ALA A N 1
ATOM 1415 C CA . ALA A 1 187 ? -0.773 1.753 -14.228 1.00 88.31 187 ALA A CA 1
ATOM 1416 C C . ALA A 1 187 ? 0.683 1.995 -13.809 1.00 88.31 187 ALA A C 1
ATOM 1418 O O . ALA A 1 187 ? 1.132 3.127 -13.641 1.00 88.31 187 ALA A O 1
ATOM 1419 N N . LEU A 1 188 ? 1.454 0.913 -13.703 1.00 90.69 188 LEU A N 1
ATOM 1420 C CA . LEU A 1 188 ? 2.900 1.002 -13.512 1.00 90.69 188 LEU A CA 1
ATOM 1421 C C . LEU A 1 188 ? 3.569 1.705 -14.716 1.00 90.69 188 LEU A C 1
ATOM 1423 O O . LEU A 1 188 ? 3.144 1.497 -15.860 1.00 90.69 188 LEU A O 1
ATOM 1427 N N . PRO A 1 189 ? 4.635 2.500 -14.509 1.00 91.38 189 PRO A N 1
ATOM 1428 C CA . PRO A 1 189 ? 5.358 3.147 -15.601 1.00 91.38 189 PRO A CA 1
ATOM 1429 C C . PRO A 1 189 ? 5.948 2.139 -16.587 1.00 91.38 189 PRO A C 1
ATOM 1431 O O . PRO A 1 189 ? 6.545 1.148 -16.192 1.00 91.38 189 PRO A O 1
ATOM 1434 N N . LYS A 1 190 ? 5.829 2.406 -17.888 1.00 91.31 190 LYS A N 1
ATOM 1435 C CA . LYS A 1 190 ? 6.381 1.524 -18.936 1.00 91.31 190 LYS A CA 1
ATOM 1436 C C . LYS A 1 190 ? 7.823 1.856 -19.315 1.00 91.31 190 LYS A C 1
ATOM 1438 O O . LYS A 1 190 ? 8.457 1.119 -20.062 1.00 91.31 190 LYS A O 1
ATOM 1443 N N . THR A 1 191 ? 8.325 2.983 -18.829 1.00 86.31 191 THR A N 1
ATOM 1444 C CA . THR A 1 191 ? 9.639 3.529 -19.160 1.00 86.31 191 THR A CA 1
ATOM 1445 C C . THR A 1 191 ? 10.516 3.601 -17.917 1.00 86.31 191 THR A C 1
ATOM 1447 O O . THR A 1 191 ? 9.993 3.633 -16.801 1.00 86.31 191 THR A O 1
ATOM 1450 N N . PRO A 1 192 ? 11.843 3.693 -18.088 1.00 85.25 192 PRO A N 1
ATOM 1451 C CA . PRO A 1 192 ? 12.736 3.942 -16.971 1.00 85.25 192 PRO A CA 1
ATOM 1452 C C . PRO A 1 192 ? 12.393 5.219 -16.205 1.00 85.25 192 PRO A C 1
ATOM 1454 O O . PRO A 1 192 ? 12.129 6.261 -16.806 1.00 85.25 192 PRO A O 1
ATOM 1457 N N . CYS A 1 193 ? 12.462 5.137 -14.877 1.00 89.62 193 CYS A N 1
ATOM 1458 C CA . CYS A 1 193 ? 12.225 6.256 -13.972 1.00 89.62 193 CYS A CA 1
ATOM 1459 C C . CYS A 1 193 ? 13.522 6.589 -13.247 1.00 89.62 193 CYS A C 1
ATOM 1461 O O . CYS A 1 193 ? 13.981 5.805 -12.421 1.00 89.62 193 CYS A O 1
ATOM 1463 N N . LEU A 1 194 ? 14.135 7.732 -13.568 1.00 88.19 194 LEU A N 1
ATOM 1464 C CA . LEU A 1 194 ? 15.471 8.088 -13.071 1.00 88.19 194 LEU A CA 1
ATOM 1465 C C . LEU A 1 194 ? 15.533 8.216 -11.544 1.00 88.19 194 LEU A C 1
ATOM 1467 O O . LEU A 1 194 ? 16.567 7.911 -10.961 1.00 88.19 194 LEU A O 1
ATOM 1471 N N . GLY A 1 195 ? 14.437 8.627 -10.904 1.00 88.19 195 GLY A N 1
ATOM 1472 C CA . GLY A 1 195 ? 14.302 8.676 -9.446 1.00 88.19 195 GLY A CA 1
ATOM 1473 C C . GLY A 1 195 ? 13.682 7.424 -8.828 1.00 88.19 195 GLY A C 1
ATOM 1474 O O . GLY A 1 195 ? 13.421 7.417 -7.635 1.00 88.19 195 GLY A O 1
ATOM 1475 N N . GLY A 1 196 ? 13.409 6.378 -9.614 1.00 91.88 196 GLY A N 1
ATOM 1476 C CA . GLY A 1 196 ? 12.643 5.211 -9.175 1.00 91.88 196 GLY A CA 1
ATOM 1477 C C . GLY A 1 196 ? 11.129 5.368 -9.360 1.00 91.88 196 GLY A C 1
ATOM 1478 O O . GLY A 1 196 ? 10.649 6.338 -9.954 1.00 91.88 196 GLY A O 1
ATOM 1479 N N . ILE A 1 197 ? 10.369 4.385 -8.875 1.00 93.75 197 ILE A N 1
ATOM 1480 C CA . ILE A 1 197 ? 8.899 4.393 -8.920 1.00 93.75 197 ILE A CA 1
ATOM 1481 C C . ILE A 1 197 ? 8.362 4.554 -7.505 1.00 93.75 197 ILE A C 1
ATOM 1483 O O . ILE A 1 197 ? 8.656 3.725 -6.648 1.00 93.75 197 ILE A O 1
ATOM 1487 N N . ARG A 1 198 ? 7.514 5.554 -7.271 1.00 93.94 198 ARG A N 1
ATOM 1488 C CA . ARG A 1 198 ? 6.701 5.627 -6.050 1.00 93.94 198 ARG A CA 1
ATOM 1489 C C . ARG A 1 198 ? 5.386 4.911 -6.294 1.00 93.94 198 ARG A C 1
ATOM 1491 O O . ARG A 1 198 ? 4.727 5.186 -7.289 1.00 93.94 198 ARG A O 1
ATOM 1498 N N . SER A 1 199 ? 5.002 4.009 -5.404 1.00 93.81 199 SER A N 1
ATOM 1499 C CA . SER A 1 199 ? 3.664 3.420 -5.372 1.00 93.81 199 SER A CA 1
ATOM 1500 C C . SER A 1 199 ? 2.961 3.837 -4.098 1.00 93.81 199 SER A C 1
ATOM 1502 O O . SER A 1 199 ? 3.541 3.736 -3.020 1.00 93.81 199 SER A O 1
ATOM 1504 N N . THR A 1 200 ? 1.715 4.266 -4.220 1.00 93.00 200 THR A N 1
ATOM 1505 C CA . THR A 1 200 ? 0.875 4.627 -3.085 1.00 93.00 200 THR A CA 1
ATOM 1506 C C . THR A 1 200 ? -0.341 3.723 -3.060 1.00 93.00 200 THR A C 1
ATOM 1508 O O . THR A 1 200 ? -1.040 3.634 -4.064 1.00 93.00 200 THR A O 1
ATOM 1511 N N . VAL A 1 201 ? -0.611 3.090 -1.920 1.00 92.12 201 VAL A N 1
ATOM 1512 C CA . VAL A 1 201 ? -1.823 2.299 -1.662 1.00 92.12 201 VAL A CA 1
ATOM 1513 C C . VAL A 1 201 ? -2.605 3.006 -0.570 1.00 92.12 201 VAL A C 1
ATOM 1515 O O . VAL A 1 201 ? -2.043 3.308 0.482 1.00 92.12 201 VAL A O 1
ATOM 1518 N N . THR A 1 202 ? -3.887 3.281 -0.789 1.00 92.06 202 THR A N 1
ATOM 1519 C CA . THR A 1 202 ? -4.708 3.962 0.219 1.00 92.06 202 THR A CA 1
ATOM 1520 C C . THR A 1 202 ? -5.881 3.101 0.635 1.00 92.06 202 THR A C 1
ATOM 1522 O O . THR A 1 202 ? -6.646 2.614 -0.201 1.00 92.06 202 THR A O 1
ATOM 1525 N N . PHE A 1 203 ? -6.050 2.980 1.942 1.00 94.31 203 PHE A N 1
ATOM 1526 C CA . PHE A 1 203 ? -7.074 2.156 2.553 1.00 94.31 203 PHE A CA 1
ATOM 1527 C C . PHE A 1 203 ? -8.399 2.922 2.716 1.00 94.31 203 PHE A C 1
ATOM 1529 O O . PHE A 1 203 ? -8.420 4.159 2.675 1.00 94.31 203 PHE A O 1
ATOM 1536 N N . PRO A 1 204 ? -9.515 2.194 2.873 1.00 93.62 204 PRO A N 1
ATOM 1537 C CA . PRO A 1 204 ? -10.799 2.739 3.305 1.00 93.62 204 PRO A CA 1
ATOM 1538 C C . PRO A 1 204 ? -10.727 3.604 4.574 1.00 93.62 204 PRO A C 1
ATOM 1540 O O . PRO A 1 204 ? -9.857 3.418 5.421 1.00 93.62 204 PRO A O 1
ATOM 1543 N N . THR A 1 205 ? -11.677 4.532 4.717 1.00 94.69 205 THR A N 1
ATOM 1544 C CA . THR A 1 205 ? -11.751 5.494 5.839 1.00 94.69 205 THR A CA 1
ATOM 1545 C C . THR A 1 205 ? -13.061 5.428 6.625 1.00 94.69 205 THR A C 1
ATOM 1547 O O . THR A 1 205 ? -13.250 6.179 7.582 1.00 94.69 205 THR A O 1
ATOM 1550 N N . CYS A 1 206 ? -13.970 4.537 6.234 1.00 96.00 206 CYS A N 1
ATOM 1551 C CA . CYS A 1 206 ? -15.260 4.335 6.879 1.00 96.00 206 CYS A CA 1
ATOM 1552 C C . CYS A 1 206 ? -15.337 2.914 7.420 1.00 96.00 206 CYS A C 1
ATOM 1554 O O . CYS A 1 206 ? -15.061 1.967 6.693 1.00 96.00 206 CYS A O 1
ATOM 1556 N N . TRP A 1 207 ? -15.737 2.766 8.675 1.00 98.19 207 TRP A N 1
ATOM 1557 C CA . TRP A 1 207 ? -15.846 1.502 9.392 1.00 98.19 207 TRP A CA 1
ATOM 1558 C C . TRP A 1 207 ? -17.304 1.249 9.801 1.00 98.19 207 TRP A C 1
ATOM 1560 O O . TRP A 1 207 ? -18.025 2.185 10.156 1.00 98.19 207 TRP A O 1
ATOM 1570 N N . ASP A 1 208 ? -17.746 -0.011 9.770 1.00 97.81 208 ASP A N 1
ATOM 1571 C CA . ASP A 1 208 ? -19.094 -0.429 10.198 1.00 97.81 208 ASP A CA 1
ATOM 1572 C C . ASP A 1 208 ? -19.387 -0.187 11.690 1.00 97.81 208 ASP A C 1
ATOM 1574 O O . ASP A 1 208 ? -20.544 -0.188 12.112 1.00 97.81 208 ASP A O 1
ATOM 1578 N N . GLY A 1 209 ? -18.351 0.090 12.486 1.00 96.69 209 GLY A N 1
ATOM 1579 C CA . GLY A 1 209 ? -18.458 0.375 13.915 1.00 96.69 209 GLY A CA 1
ATOM 1580 C C . GLY A 1 209 ? -18.595 -0.868 14.795 1.00 96.69 209 GLY A C 1
ATOM 1581 O O . GLY A 1 209 ? -18.742 -0.731 16.013 1.00 96.69 209 GLY A O 1
ATOM 1582 N N . VAL A 1 210 ? -18.548 -2.064 14.203 1.00 96.50 210 VAL A N 1
ATOM 1583 C CA . VAL A 1 210 ? -18.815 -3.344 14.864 1.00 96.50 210 VAL A CA 1
ATOM 1584 C C . VAL A 1 210 ? -17.656 -4.322 14.681 1.00 96.50 210 VAL A C 1
ATOM 1586 O O . VAL A 1 210 ? -17.120 -4.812 15.676 1.00 96.50 210 VAL A O 1
ATOM 1589 N N . ASN A 1 211 ? -17.251 -4.607 13.442 1.00 97.38 211 ASN A N 1
ATOM 1590 C CA . ASN A 1 211 ? -16.334 -5.700 13.122 1.00 97.38 211 ASN A CA 1
ATOM 1591 C C . ASN A 1 211 ? -14.898 -5.191 12.963 1.00 97.38 211 ASN A C 1
ATOM 1593 O O . ASN A 1 211 ? -14.635 -4.321 12.146 1.00 97.38 211 ASN A O 1
ATOM 1597 N N . LEU A 1 212 ? -13.951 -5.747 13.721 1.00 95.69 212 LEU A N 1
ATOM 1598 C CA . LEU A 1 212 ? -12.520 -5.422 13.574 1.00 95.69 212 LEU A CA 1
ATOM 1599 C C . LEU A 1 212 ? -11.888 -6.064 12.335 1.00 95.69 212 LEU A C 1
ATOM 1601 O O . LEU A 1 212 ? -10.810 -5.666 11.907 1.00 95.69 212 LEU A O 1
ATOM 1605 N N . ASP A 1 213 ? -12.549 -7.093 11.823 1.00 96.12 213 ASP A N 1
ATOM 1606 C CA . ASP A 1 213 ? -12.160 -7.834 10.644 1.00 96.12 213 ASP A CA 1
ATOM 1607 C C . ASP A 1 213 ? -13.410 -8.487 10.041 1.00 96.12 213 ASP A C 1
ATOM 1609 O O . ASP A 1 213 ? -14.363 -8.808 10.761 1.00 96.12 213 ASP A O 1
ATOM 1613 N N . SER A 1 214 ? -13.405 -8.707 8.733 1.00 95.81 214 SER A N 1
ATOM 1614 C CA . SER A 1 214 ? -14.424 -9.478 8.017 1.00 95.81 214 SER A CA 1
ATOM 1615 C C . SER A 1 214 ? -13.777 -10.703 7.368 1.00 95.81 214 SER A C 1
ATOM 1617 O O . SER A 1 214 ? -12.568 -10.704 7.164 1.00 95.81 214 SER A O 1
ATOM 1619 N N . PRO A 1 215 ? -14.534 -11.756 7.002 1.00 93.81 215 PRO A N 1
ATOM 1620 C CA . PRO A 1 215 ? -13.948 -12.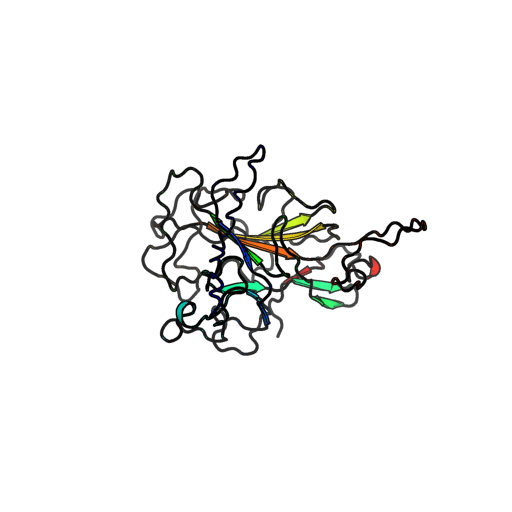944 6.369 1.00 93.81 215 PRO A CA 1
ATOM 1621 C C . PRO A 1 215 ? -13.156 -12.670 5.081 1.00 93.81 215 PRO A C 1
ATOM 1623 O O . PRO A 1 215 ? -12.320 -13.478 4.699 1.00 93.81 215 PRO A O 1
ATOM 1626 N N . ASP A 1 216 ? -13.442 -11.558 4.401 1.00 92.44 216 ASP A N 1
ATOM 1627 C CA . ASP A 1 216 ? -12.737 -11.083 3.207 1.00 92.44 216 ASP A CA 1
ATOM 1628 C C . ASP A 1 216 ? -11.735 -9.948 3.498 1.00 92.44 216 ASP A C 1
ATOM 1630 O O . ASP A 1 216 ? -11.139 -9.406 2.571 1.00 92.44 216 ASP A O 1
ATOM 1634 N N . HIS A 1 217 ? -11.579 -9.555 4.768 1.00 95.25 217 HIS A N 1
ATOM 1635 C CA . HIS A 1 217 ? -10.753 -8.439 5.243 1.00 95.25 217 HIS A CA 1
ATOM 1636 C C . HIS A 1 217 ? -11.087 -7.071 4.617 1.00 95.25 217 HIS A C 1
ATOM 1638 O O . HIS A 1 217 ? -10.300 -6.126 4.712 1.00 95.25 217 HIS A O 1
ATOM 1644 N N . MET A 1 218 ? -12.255 -6.950 3.978 1.00 94.19 218 MET A N 1
ATOM 1645 C CA . MET A 1 218 ? -12.662 -5.791 3.182 1.00 94.19 218 MET A CA 1
ATOM 1646 C C . MET A 1 218 ? -14.059 -5.283 3.540 1.00 94.19 218 MET A C 1
ATOM 1648 O O . MET A 1 218 ? -14.240 -4.080 3.677 1.00 94.19 218 MET A O 1
ATOM 1652 N N . SER A 1 219 ? -15.056 -6.157 3.705 1.00 96.38 219 SER A N 1
ATOM 1653 C CA . SER A 1 219 ? -16.468 -5.760 3.800 1.00 96.38 219 SER A CA 1
ATOM 1654 C C . SER A 1 219 ? -16.861 -4.991 5.063 1.00 96.38 219 SER A C 1
ATOM 1656 O O . SER A 1 219 ? -17.969 -4.466 5.105 1.00 96.38 219 SER A O 1
ATOM 1658 N N . HIS A 1 220 ? -16.025 -4.989 6.105 1.00 97.56 220 HIS A N 1
ATOM 1659 C CA . HIS A 1 220 ? -16.251 -4.218 7.338 1.00 97.56 220 HIS A CA 1
ATOM 1660 C C . HIS A 1 220 ? -15.776 -2.759 7.225 1.00 97.56 220 HIS A C 1
ATOM 1662 O O . HIS A 1 220 ? -16.002 -1.954 8.135 1.00 97.56 220 HIS A O 1
ATOM 1668 N N . VAL A 1 221 ? -15.112 -2.408 6.118 1.00 96.56 221 VAL A N 1
ATOM 1669 C CA . VAL A 1 221 ? -14.674 -1.050 5.808 1.00 96.56 221 VAL A CA 1
ATOM 1670 C C . VAL A 1 221 ? -15.132 -0.612 4.417 1.00 96.56 221 VAL A C 1
ATOM 1672 O O . VAL A 1 221 ? -15.309 -1.403 3.497 1.00 96.56 221 VAL A O 1
ATOM 1675 N N . ALA A 1 222 ? -15.307 0.692 4.237 1.00 94.81 222 ALA A N 1
ATOM 1676 C CA . ALA A 1 222 ? -15.724 1.280 2.976 1.00 94.81 222 ALA A CA 1
ATOM 1677 C C . ALA A 1 222 ? -14.962 2.570 2.668 1.00 94.81 222 ALA A C 1
ATOM 1679 O O . ALA A 1 222 ? -14.563 3.343 3.543 1.00 94.81 222 ALA A O 1
ATOM 1680 N N . TYR A 1 223 ? -14.771 2.829 1.382 1.00 91.88 223 TYR A N 1
ATOM 1681 C CA . TYR A 1 223 ? -14.315 4.131 0.927 1.00 91.88 223 TYR A CA 1
ATOM 1682 C C . TYR A 1 223 ? -15.463 5.148 1.022 1.00 91.88 223 TYR A C 1
ATOM 1684 O O . TYR A 1 223 ? -16.570 4.884 0.554 1.00 91.88 223 TYR A O 1
ATOM 1692 N N . ALA A 1 224 ? -15.196 6.332 1.581 1.00 91.75 224 ALA A N 1
ATOM 1693 C CA . ALA A 1 224 ? -16.192 7.398 1.711 1.00 91.75 224 ALA A CA 1
ATOM 1694 C C . ALA A 1 224 ? -16.771 7.842 0.355 1.00 91.75 224 ALA A C 1
ATOM 1696 O O . ALA A 1 224 ? -16.039 8.005 -0.620 1.00 91.75 224 ALA A O 1
ATOM 1697 N N . THR A 1 225 ? -18.064 8.126 0.278 1.00 90.50 225 THR A N 1
ATOM 1698 C CA . THR A 1 225 ? -18.678 8.717 -0.922 1.00 90.50 225 THR A CA 1
ATOM 1699 C C . THR A 1 225 ? -18.263 10.183 -1.083 1.00 90.50 225 THR A C 1
ATOM 1701 O O . THR A 1 225 ? -18.048 10.886 -0.102 1.00 90.50 225 THR A O 1
ATOM 1704 N N . GLY A 1 226 ? -18.087 10.658 -2.318 1.00 87.62 226 GLY A N 1
ATOM 1705 C CA . GLY A 1 226 ? -17.770 12.069 -2.593 1.00 87.62 226 GLY A CA 1
ATOM 1706 C C . GLY A 1 226 ? -16.319 12.518 -2.351 1.00 87.62 226 GLY A C 1
ATOM 1707 O O . GLY A 1 226 ? -15.974 13.612 -2.776 1.00 87.62 226 GLY A O 1
ATOM 1708 N N . ALA A 1 227 ? -15.459 11.695 -1.744 1.00 85.31 227 ALA A N 1
ATOM 1709 C CA . ALA A 1 227 ? -14.024 11.990 -1.659 1.00 85.31 227 ALA A CA 1
ATOM 1710 C C . ALA A 1 227 ? -13.319 11.882 -3.031 1.00 85.31 227 ALA A C 1
ATOM 1712 O O . ALA A 1 227 ? -13.594 10.971 -3.826 1.00 85.31 227 ALA A O 1
ATOM 1713 N N . ALA A 1 228 ? -12.397 12.796 -3.315 1.00 82.44 228 ALA A N 1
ATOM 1714 C CA . ALA A 1 228 ? -11.600 12.794 -4.536 1.00 82.44 228 ALA A CA 1
ATOM 1715 C C . ALA A 1 228 ? -10.420 11.807 -4.451 1.00 82.44 228 ALA A C 1
ATOM 1717 O O . ALA A 1 228 ? -10.045 11.313 -3.384 1.00 82.44 228 ALA A O 1
ATOM 1718 N N . GLU A 1 229 ? -9.823 11.490 -5.603 1.00 77.81 229 GLU A N 1
ATOM 1719 C CA . GLU A 1 229 ? -8.667 10.583 -5.665 1.00 77.81 229 GLU A CA 1
ATOM 1720 C C . GLU A 1 229 ? -7.437 11.169 -4.956 1.00 77.81 229 GLU A C 1
ATOM 1722 O O . GLU A 1 229 ? -6.728 10.433 -4.271 1.00 77.81 229 GLU A O 1
ATOM 1727 N N . THR A 1 230 ? -7.253 12.488 -5.055 1.00 84.31 230 THR A N 1
ATOM 1728 C CA . THR A 1 230 ? -6.129 13.256 -4.495 1.00 84.31 230 THR A CA 1
ATOM 1729 C C . THR A 1 230 ? -6.350 13.727 -3.059 1.00 84.31 230 THR A C 1
ATOM 1731 O O . THR A 1 230 ? -5.512 14.449 -2.522 1.00 84.31 230 THR A O 1
ATOM 1734 N N . ASP A 1 231 ? -7.489 13.383 -2.455 1.00 84.75 231 ASP A N 1
ATOM 1735 C CA . ASP A 1 231 ? -7.797 13.802 -1.091 1.00 84.75 231 ASP A CA 1
ATOM 1736 C C . ASP A 1 231 ? -6.851 13.144 -0.083 1.00 84.75 231 ASP A C 1
ATOM 1738 O O . ASP A 1 231 ? -6.503 11.960 -0.191 1.00 84.75 231 ASP A O 1
ATOM 1742 N N . VAL A 1 232 ? -6.476 13.933 0.921 1.00 85.75 232 VAL A N 1
ATOM 1743 C CA . VAL A 1 232 ? -5.564 13.557 1.999 1.00 85.75 232 VAL A CA 1
ATOM 1744 C C . VAL A 1 232 ? -6.376 13.399 3.281 1.00 85.75 232 VAL A C 1
ATOM 1746 O O . VAL A 1 232 ? -6.892 14.379 3.807 1.00 85.75 232 VAL A O 1
ATOM 1749 N N . GLY A 1 233 ? -6.474 12.171 3.793 1.00 88.44 233 GLY A N 1
ATOM 1750 C CA . GLY A 1 233 ? -7.241 11.869 5.004 1.00 88.44 233 GLY A CA 1
ATOM 1751 C C . GLY A 1 233 ? -8.690 11.437 4.731 1.00 88.44 233 GLY A C 1
ATOM 1752 O O . GLY A 1 233 ? -9.073 11.196 3.583 1.00 88.44 233 GLY A O 1
ATOM 1753 N N . PRO A 1 234 ? -9.500 11.276 5.792 1.00 89.56 234 PRO A N 1
ATOM 1754 C CA . PRO A 1 234 ? -10.882 10.821 5.709 1.00 89.56 234 PRO A CA 1
ATOM 1755 C C . PRO A 1 234 ? -11.832 11.941 5.256 1.00 89.56 234 PRO A C 1
ATOM 1757 O O . PRO A 1 234 ? -12.627 12.462 6.033 1.00 89.56 234 PRO A O 1
ATOM 1760 N N . THR A 1 235 ? -11.762 12.297 3.976 1.00 88.44 235 THR A N 1
ATOM 1761 C CA . THR A 1 235 ? -12.680 13.254 3.346 1.00 88.44 235 THR A CA 1
ATOM 1762 C C . THR A 1 235 ? -13.966 12.576 2.855 1.00 88.44 235 THR A C 1
ATOM 1764 O O . THR A 1 235 ? -14.107 11.348 2.866 1.00 88.44 235 THR A O 1
ATOM 1767 N N . GLY A 1 236 ? -14.917 13.376 2.366 1.00 89.75 236 GLY A N 1
ATOM 1768 C CA . GLY A 1 236 ? -16.192 12.884 1.846 1.00 89.75 236 GLY A CA 1
ATOM 1769 C C . GLY A 1 236 ? -17.169 12.481 2.951 1.00 89.75 236 GLY A C 1
ATOM 1770 O O . GLY A 1 236 ? -17.128 12.994 4.066 1.00 89.75 236 GLY A O 1
ATOM 1771 N N . THR A 1 237 ? -18.107 11.591 2.631 1.00 92.81 237 THR A N 1
ATOM 1772 C CA . THR A 1 237 ? -19.151 11.140 3.560 1.00 92.81 237 THR A CA 1
ATOM 1773 C C . THR A 1 237 ? -19.200 9.626 3.620 1.00 92.81 237 THR A C 1
ATOM 1775 O O . THR A 1 237 ? -19.358 8.947 2.600 1.00 92.81 237 THR A O 1
ATOM 1778 N N . CYS A 1 238 ? -19.084 9.093 4.831 1.00 94.81 238 CYS A N 1
ATOM 1779 C CA . CYS A 1 238 ? -19.228 7.670 5.059 1.00 94.81 238 CYS A CA 1
ATOM 1780 C C . CYS A 1 238 ? -20.665 7.195 4.805 1.00 94.81 238 CYS A C 1
ATOM 1782 O O . CYS A 1 238 ? -21.611 7.885 5.191 1.00 94.81 238 CYS A O 1
ATOM 1784 N N . PRO A 1 239 ? -20.851 6.043 4.136 1.00 95.94 239 PRO A N 1
ATOM 1785 C CA . PRO A 1 239 ? -22.182 5.499 3.904 1.00 95.94 239 PRO A CA 1
ATOM 1786 C C . PRO A 1 239 ? -22.816 5.048 5.226 1.00 95.94 239 PRO A C 1
ATOM 1788 O O . PRO A 1 239 ? -22.112 4.720 6.178 1.00 95.94 239 PRO A O 1
ATOM 1791 N N . GLU A 1 240 ? -24.146 4.957 5.269 1.00 96.94 240 GLU A N 1
ATOM 1792 C CA . GLU A 1 240 ? -24.882 4.522 6.471 1.00 96.94 240 GLU A CA 1
ATOM 1793 C C . GLU A 1 240 ? -24.473 3.123 6.959 1.00 96.94 240 GLU A C 1
ATOM 1795 O O . GLU A 1 240 ? -24.556 2.837 8.149 1.00 96.94 240 GLU A O 1
ATOM 1800 N N . SER A 1 241 ? -23.997 2.264 6.053 1.00 97.00 241 SER A N 1
ATOM 1801 C CA . SER A 1 241 ? -23.463 0.937 6.381 1.00 97.00 241 SER A CA 1
ATOM 1802 C C . SER A 1 241 ? -22.123 0.980 7.120 1.00 97.00 241 SER A C 1
ATOM 1804 O O . SER A 1 241 ? -21.781 0.009 7.782 1.00 97.00 241 SER A O 1
ATOM 1806 N N . HIS A 1 242 ? -21.375 2.082 7.008 1.00 97.75 242 HIS A N 1
ATOM 1807 C CA . HIS A 1 242 ? -20.043 2.261 7.585 1.00 97.75 242 HIS A CA 1
ATOM 1808 C C . HIS A 1 242 ? -19.911 3.623 8.276 1.00 97.75 242 HIS A C 1
ATOM 1810 O O . HIS A 1 242 ? -19.100 4.443 7.856 1.00 97.75 242 HIS A O 1
ATOM 1816 N N . PRO A 1 243 ? -20.721 3.924 9.303 1.00 96.81 243 PRO A N 1
ATOM 1817 C CA . PRO A 1 243 ? -20.908 5.293 9.779 1.00 96.81 243 PRO A CA 1
ATOM 1818 C C . PRO A 1 243 ? -19.718 5.855 10.573 1.00 96.81 243 PRO A C 1
ATOM 1820 O O . PRO A 1 243 ? -19.710 7.046 10.887 1.00 96.81 243 PRO A O 1
ATOM 1823 N N . VAL A 1 244 ? -18.734 5.030 10.944 1.00 97.00 244 VAL A N 1
ATOM 1824 C CA . VAL A 1 244 ? -17.621 5.449 11.803 1.00 97.00 244 VAL A CA 1
ATOM 1825 C C . VAL A 1 244 ? -16.428 5.879 10.959 1.00 97.00 244 VAL A C 1
ATOM 1827 O O . VAL A 1 244 ? -15.849 5.079 10.232 1.00 97.00 244 VAL A O 1
ATOM 1830 N N . VAL A 1 245 ? -16.020 7.140 11.092 1.00 96.56 245 VAL A N 1
ATOM 1831 C CA . VAL A 1 245 ? -14.811 7.658 10.442 1.00 96.56 245 VAL A CA 1
ATOM 1832 C C . VAL A 1 245 ? -13.568 7.153 11.175 1.00 96.56 245 VAL A C 1
ATOM 1834 O O . VAL A 1 245 ? -13.468 7.301 12.395 1.00 96.56 245 VAL A O 1
ATOM 1837 N N . ILE A 1 246 ? -12.608 6.601 10.435 1.00 96.00 246 ILE A N 1
ATOM 1838 C CA . ILE A 1 246 ? -11.295 6.138 10.917 1.00 96.00 246 ILE A CA 1
ATOM 1839 C C . ILE A 1 246 ? -10.165 6.869 10.163 1.00 96.00 246 ILE A C 1
ATOM 1841 O O . ILE A 1 246 ? -10.407 7.385 9.067 1.00 96.00 246 ILE A O 1
ATOM 1845 N N . PRO A 1 247 ? -8.935 6.959 10.715 1.00 94.25 247 PRO A N 1
ATOM 1846 C CA . PRO A 1 247 ? -7.820 7.592 10.017 1.00 94.25 247 PRO A CA 1
ATOM 1847 C C . PRO A 1 247 ? -7.541 6.901 8.682 1.00 94.25 247 PRO A C 1
ATOM 1849 O O . PRO A 1 247 ? -7.618 5.676 8.583 1.00 94.25 247 PRO A O 1
ATOM 1852 N N . GLN A 1 248 ? -7.142 7.668 7.669 1.00 93.44 248 GLN A N 1
ATOM 1853 C CA . GLN A 1 248 ? -6.676 7.086 6.416 1.00 93.44 248 GLN A CA 1
ATOM 1854 C C . GLN A 1 248 ? -5.317 6.427 6.646 1.00 93.44 248 GLN A C 1
ATOM 1856 O O . GLN A 1 248 ? -4.330 7.113 6.926 1.00 93.44 248 GLN A O 1
ATOM 1861 N N . VAL A 1 249 ? -5.265 5.108 6.466 1.00 95.38 249 VAL A N 1
ATOM 1862 C CA . VAL A 1 249 ? -4.004 4.384 6.312 1.00 95.38 249 VAL A CA 1
ATOM 1863 C C . VAL A 1 249 ? -3.556 4.495 4.862 1.00 95.38 249 VAL A C 1
ATOM 1865 O O . VAL A 1 249 ? -4.336 4.295 3.926 1.00 95.38 249 VAL A O 1
ATOM 1868 N N . MET A 1 250 ? -2.288 4.830 4.664 1.00 93.88 250 MET A N 1
ATOM 1869 C CA . MET A 1 250 ? -1.678 4.854 3.343 1.00 93.88 250 MET A CA 1
ATOM 1870 C C . MET A 1 250 ? -0.284 4.249 3.411 1.00 93.88 250 MET A C 1
ATOM 1872 O O . MET A 1 250 ? 0.498 4.566 4.306 1.00 93.88 250 MET A O 1
ATOM 1876 N N . TYR A 1 251 ? 0.018 3.378 2.456 1.00 95.75 251 TYR A N 1
ATOM 1877 C CA . TYR A 1 251 ? 1.364 2.870 2.243 1.00 95.75 251 TYR A CA 1
ATOM 1878 C C . TYR A 1 251 ? 1.996 3.615 1.084 1.00 95.75 251 TYR A C 1
ATOM 1880 O O . TYR A 1 251 ? 1.365 3.821 0.048 1.00 95.75 251 TYR A O 1
ATOM 1888 N N . GLU A 1 252 ? 3.260 3.966 1.246 1.00 94.44 252 GLU A N 1
ATOM 1889 C CA . GLU A 1 252 ? 4.111 4.470 0.183 1.00 94.44 252 GLU A CA 1
ATOM 1890 C C . GLU A 1 252 ? 5.333 3.566 0.073 1.00 94.44 252 GLU A C 1
ATOM 1892 O O . GLU A 1 252 ? 6.015 3.271 1.057 1.00 94.44 252 GLU A O 1
ATOM 1897 N N . VAL A 1 253 ? 5.578 3.093 -1.143 1.00 95.44 253 VAL A N 1
ATOM 1898 C CA . VAL A 1 253 ? 6.646 2.151 -1.454 1.00 95.44 253 VAL A CA 1
ATOM 1899 C C . VAL A 1 253 ? 7.483 2.717 -2.587 1.00 95.44 253 VAL A C 1
ATOM 1901 O O . VAL A 1 253 ? 6.957 3.043 -3.653 1.00 95.44 253 VAL A O 1
ATOM 1904 N N . MET A 1 254 ? 8.789 2.818 -2.357 1.00 94.06 254 MET A N 1
ATOM 1905 C CA . MET A 1 254 ? 9.741 3.386 -3.305 1.00 94.06 254 MET A CA 1
ATOM 1906 C C . MET A 1 254 ? 10.552 2.260 -3.931 1.00 94.06 254 MET A C 1
ATOM 1908 O O . MET A 1 254 ? 11.303 1.577 -3.240 1.00 94.06 254 MET A O 1
ATOM 1912 N N . TRP A 1 255 ? 10.399 2.058 -5.234 1.00 94.44 255 TRP A N 1
ATOM 1913 C CA . TRP A 1 255 ? 11.046 0.989 -5.987 1.00 94.44 255 TRP A CA 1
ATOM 1914 C C . TRP A 1 255 ? 12.259 1.518 -6.744 1.00 94.44 255 TRP A C 1
ATOM 1916 O O . TRP A 1 255 ? 12.143 2.424 -7.579 1.00 94.44 255 TRP A O 1
ATOM 1926 N N . ASP A 1 256 ? 13.424 0.932 -6.484 1.00 91.38 256 ASP A N 1
ATOM 1927 C CA . ASP A 1 256 ? 14.673 1.317 -7.128 1.00 91.38 256 ASP A CA 1
ATOM 1928 C C . ASP A 1 256 ? 14.778 0.695 -8.523 1.00 91.38 256 ASP A C 1
ATOM 1930 O O . ASP A 1 256 ? 15.356 -0.372 -8.729 1.00 91.38 256 ASP A O 1
ATOM 1934 N N . VAL A 1 257 ? 14.197 1.397 -9.493 1.00 88.25 257 VAL A N 1
ATOM 1935 C CA . VAL A 1 257 ? 14.390 1.156 -10.932 1.00 88.25 257 VAL A CA 1
ATOM 1936 C C . VAL A 1 257 ? 15.310 2.199 -11.559 1.00 88.25 257 VAL A C 1
ATOM 1938 O O . VAL A 1 257 ? 15.348 2.353 -12.782 1.00 88.25 257 VAL A O 1
ATOM 1941 N N . SER A 1 258 ? 15.989 2.978 -10.716 1.00 75.44 258 SER A N 1
ATOM 1942 C CA . SER A 1 258 ? 16.657 4.192 -11.142 1.00 75.44 258 SER A CA 1
ATOM 1943 C C . SER A 1 258 ? 17.791 3.875 -12.109 1.00 75.44 258 SER A C 1
ATOM 1945 O O . SER A 1 258 ? 18.626 3.005 -11.857 1.00 75.44 258 SER A O 1
ATOM 1947 N N . ILE A 1 259 ? 17.840 4.603 -13.225 1.00 66.12 259 ILE A N 1
ATOM 1948 C CA . ILE A 1 259 ? 18.975 4.531 -14.138 1.00 66.12 259 ILE A CA 1
ATOM 1949 C C . ILE A 1 259 ? 19.984 5.592 -13.715 1.00 66.12 259 ILE A C 1
ATOM 1951 O O . ILE A 1 259 ? 19.703 6.782 -13.804 1.00 66.12 259 ILE A O 1
ATOM 1955 N N . SER A 1 260 ? 21.156 5.186 -13.229 1.00 56.88 260 SER A N 1
ATOM 1956 C CA . SER A 1 260 ? 22.251 6.138 -13.023 1.00 56.88 260 SER A CA 1
ATOM 1957 C C . SER A 1 260 ? 22.916 6.382 -14.369 1.00 56.88 260 SER A C 1
ATOM 1959 O O . SER A 1 260 ? 23.683 5.544 -14.854 1.00 56.88 260 SER A O 1
ATOM 1961 N N . VAL A 1 261 ? 22.628 7.529 -14.982 1.00 47.09 261 VAL A N 1
ATOM 1962 C CA . VAL A 1 261 ? 23.410 8.014 -16.117 1.00 47.09 261 VAL A CA 1
ATOM 1963 C C . VAL A 1 261 ? 24.700 8.587 -15.540 1.00 47.09 261 VAL A C 1
ATOM 1965 O O . VAL A 1 261 ? 24.836 9.789 -15.342 1.00 47.09 261 VAL A O 1
ATOM 1968 N N . PHE A 1 262 ? 25.665 7.719 -15.228 1.00 42.09 262 PHE A N 1
ATOM 1969 C CA . PHE A 1 262 ? 27.040 8.169 -15.040 1.00 42.09 262 PHE A CA 1
ATOM 1970 C C . PHE A 1 262 ? 27.475 8.770 -16.377 1.00 42.09 262 PHE A C 1
ATOM 1972 O O . PHE A 1 262 ? 27.879 8.055 -17.299 1.00 42.09 262 PHE A O 1
ATOM 1979 N N . LEU A 1 263 ? 27.343 10.091 -16.517 1.00 33.75 263 LEU A N 1
ATOM 1980 C CA . LEU A 1 263 ? 27.993 10.819 -17.589 1.00 33.75 263 LEU A CA 1
ATOM 1981 C C . LEU A 1 263 ? 29.472 10.441 -17.472 1.00 33.75 263 LEU A C 1
ATOM 1983 O O . LEU A 1 263 ? 30.113 10.737 -16.463 1.00 33.75 263 LEU A O 1
ATOM 1987 N N . ARG A 1 264 ? 30.006 9.723 -18.464 1.00 35.31 264 ARG A N 1
ATOM 1988 C CA . ARG A 1 264 ? 31.442 9.459 -18.592 1.00 35.31 264 ARG A CA 1
ATOM 1989 C C . ARG A 1 264 ? 32.161 10.784 -18.864 1.00 35.31 264 ARG A C 1
ATOM 1991 O O . ARG A 1 264 ? 32.671 11.007 -19.956 1.00 35.31 264 ARG A O 1
ATOM 1998 N N . ILE A 1 265 ? 32.218 11.669 -17.878 1.00 32.50 265 ILE A N 1
ATOM 1999 C CA . ILE A 1 265 ? 33.274 12.664 -17.793 1.00 32.50 265 ILE A CA 1
ATOM 2000 C C . ILE A 1 265 ? 34.377 11.975 -17.002 1.00 32.50 265 ILE A C 1
ATOM 2002 O O . ILE A 1 265 ? 34.368 11.909 -15.776 1.00 32.50 265 ILE A O 1
ATOM 2006 N N . PHE A 1 266 ? 35.318 11.399 -17.746 1.00 36.00 266 PHE A N 1
ATOM 2007 C CA . PHE A 1 266 ? 36.669 11.191 -17.249 1.00 36.00 266 PHE A CA 1
ATOM 2008 C C . PHE A 1 266 ? 37.176 12.546 -16.747 1.00 36.00 266 PHE A C 1
ATOM 2010 O O . PHE A 1 266 ? 37.596 13.358 -17.560 1.00 36.00 266 PHE A O 1
ATOM 2017 N N . LEU A 1 267 ? 37.085 12.803 -15.443 1.00 32.34 267 LEU A N 1
ATOM 2018 C CA . LEU A 1 267 ? 37.926 13.746 -14.703 1.00 32.34 267 LEU A CA 1
ATOM 2019 C C . LEU A 1 267 ? 37.741 13.491 -13.201 1.00 32.34 267 LEU A C 1
ATOM 2021 O O . LEU A 1 267 ? 36.928 14.105 -12.524 1.00 32.34 267 LEU A O 1
ATOM 2025 N N . LEU A 1 268 ? 38.503 12.504 -12.728 1.00 40.22 268 LEU A N 1
ATOM 2026 C CA . LEU A 1 268 ? 39.285 12.547 -11.493 1.00 40.22 268 LEU A CA 1
ATOM 2027 C C . LEU A 1 268 ? 38.683 13.342 -10.314 1.00 40.22 268 LEU A C 1
ATOM 2029 O O . LEU A 1 268 ? 39.216 14.386 -9.970 1.00 40.22 268 LEU A O 1
ATOM 2033 N N . PHE A 1 269 ? 37.640 12.832 -9.657 1.00 28.73 269 PHE A N 1
ATOM 2034 C CA . PHE A 1 269 ? 37.363 13.125 -8.241 1.00 28.73 269 PHE A CA 1
ATOM 2035 C C . PHE A 1 269 ? 36.617 11.933 -7.618 1.00 28.73 269 PHE A C 1
ATOM 2037 O O . PHE A 1 269 ? 35.412 11.953 -7.384 1.00 28.73 269 PHE A O 1
ATOM 2044 N N . GLU A 1 270 ? 37.357 10.852 -7.364 1.00 40.38 270 GLU A N 1
ATOM 2045 C CA . GLU A 1 270 ? 37.045 9.982 -6.230 1.00 40.38 270 GLU A CA 1
ATOM 2046 C C . GLU A 1 270 ? 37.194 10.835 -4.970 1.00 40.38 270 GLU A C 1
ATOM 2048 O O . GLU A 1 270 ? 38.302 11.276 -4.697 1.00 40.38 270 GLU A O 1
ATOM 2053 N N . VAL A 1 271 ? 36.099 11.119 -4.265 1.00 38.16 271 VAL A N 1
ATOM 2054 C CA . VAL A 1 271 ? 35.956 11.180 -2.795 1.00 38.16 271 VAL A CA 1
ATOM 2055 C C . VAL A 1 271 ? 34.484 11.553 -2.526 1.00 38.16 271 VAL A C 1
ATOM 2057 O O . VAL A 1 271 ? 33.981 12.509 -3.105 1.00 38.16 271 VAL A O 1
ATOM 2060 N N . LEU A 1 272 ? 33.820 10.804 -1.631 1.00 36.00 272 LEU A N 1
ATOM 2061 C CA . LEU A 1 272 ? 32.439 10.946 -1.106 1.00 36.00 272 LEU A CA 1
ATOM 2062 C C . LEU A 1 272 ? 31.335 10.010 -1.653 1.00 36.00 272 LEU A C 1
ATOM 2064 O O . LEU A 1 272 ? 30.163 10.375 -1.638 1.00 36.00 272 LEU A O 1
ATOM 2068 N N . ALA A 1 273 ? 31.653 8.763 -2.013 1.00 38.62 273 ALA A N 1
ATOM 2069 C CA . ALA A 1 273 ? 30.650 7.692 -1.968 1.00 38.62 273 ALA A CA 1
ATOM 2070 C C . ALA A 1 273 ? 30.767 6.927 -0.637 1.00 38.62 273 ALA A C 1
ATOM 2072 O O . ALA A 1 273 ? 31.837 6.444 -0.271 1.00 38.62 273 ALA A O 1
ATOM 2073 N N . ASN A 1 274 ? 29.657 6.871 0.099 1.00 33.50 274 ASN A N 1
ATOM 2074 C CA . ASN A 1 274 ? 29.467 6.150 1.358 1.00 33.50 274 ASN A CA 1
ATOM 2075 C C . ASN A 1 274 ? 29.935 4.674 1.234 1.00 33.50 274 ASN A C 1
ATOM 2077 O O . ASN A 1 274 ? 29.481 4.001 0.307 1.00 33.50 274 ASN A O 1
ATOM 2081 N N . PRO A 1 275 ? 30.783 4.121 2.130 1.00 31.73 275 PRO A N 1
ATOM 2082 C CA . PRO A 1 275 ? 31.397 2.802 1.921 1.00 31.73 275 PRO A CA 1
ATOM 2083 C C . PRO A 1 275 ? 30.445 1.606 2.114 1.00 31.73 275 PRO A C 1
ATOM 2085 O O . PRO A 1 275 ? 30.876 0.465 1.975 1.00 31.73 275 PRO A O 1
ATOM 2088 N N . GLY A 1 276 ? 29.176 1.834 2.475 1.00 34.03 276 GLY A N 1
ATOM 2089 C CA . GLY A 1 276 ? 28.211 0.772 2.798 1.00 34.03 276 GLY A CA 1
ATOM 2090 C C . GLY A 1 276 ? 27.245 0.371 1.678 1.00 34.03 276 GLY A C 1
ATOM 2091 O O . GLY A 1 276 ? 26.521 -0.608 1.834 1.00 34.03 276 GLY A O 1
ATOM 2092 N N . GLY A 1 277 ? 27.201 1.100 0.560 1.00 37.22 277 GLY A N 1
ATOM 2093 C CA . GLY A 1 277 ? 26.324 0.769 -0.565 1.00 37.22 277 GLY A CA 1
ATOM 2094 C C . GLY A 1 277 ? 27.063 -0.096 -1.574 1.00 37.22 277 GLY A C 1
ATOM 2095 O O . GLY A 1 277 ? 27.952 0.396 -2.266 1.00 37.22 277 GLY A O 1
ATOM 2096 N N . THR A 1 278 ? 26.721 -1.378 -1.684 1.00 34.47 278 THR A N 1
ATOM 2097 C CA . THR A 1 278 ? 27.233 -2.221 -2.768 1.00 34.47 278 THR A CA 1
ATOM 2098 C C . THR A 1 278 ? 26.899 -1.573 -4.110 1.00 34.47 278 THR A C 1
ATOM 2100 O O . THR A 1 278 ? 25.743 -1.565 -4.527 1.00 34.47 278 THR A O 1
ATOM 2103 N N . SER A 1 279 ? 27.922 -1.052 -4.788 1.00 37.94 279 SER A N 1
ATOM 2104 C CA . SER A 1 279 ? 27.905 -0.704 -6.207 1.00 37.94 279 SER A CA 1
ATOM 2105 C C . SER A 1 279 ? 27.740 -1.988 -7.027 1.00 37.94 279 SER A C 1
ATOM 2107 O O . SER A 1 279 ? 28.678 -2.508 -7.626 1.00 37.94 279 SER A O 1
ATOM 2109 N N . GLN A 1 280 ? 26.538 -2.561 -7.009 1.00 39.41 280 GLN A N 1
ATOM 2110 C CA . GLN A 1 280 ? 26.043 -3.222 -8.202 1.00 39.41 280 GLN A CA 1
ATOM 2111 C C . GLN A 1 280 ? 25.630 -2.079 -9.121 1.00 39.41 280 GLN A C 1
ATOM 2113 O O . GLN A 1 280 ? 24.817 -1.242 -8.735 1.00 39.41 280 GLN A O 1
ATOM 2118 N N . THR A 1 281 ? 26.213 -2.001 -10.315 1.00 47.28 281 THR A N 1
ATOM 2119 C CA . THR A 1 281 ? 25.654 -1.199 -11.409 1.00 47.28 281 THR A CA 1
ATOM 2120 C C . THR A 1 281 ? 24.140 -1.391 -11.395 1.00 47.28 281 THR A C 1
ATOM 2122 O O . THR A 1 281 ? 23.707 -2.543 -11.489 1.00 47.28 281 THR A O 1
ATOM 2125 N N . ARG A 1 282 ? 23.358 -0.321 -11.171 1.00 64.06 282 ARG A N 1
ATOM 2126 C CA . ARG A 1 282 ? 21.914 -0.438 -10.918 1.00 64.06 282 ARG A CA 1
ATOM 2127 C C . ARG A 1 282 ? 21.314 -1.376 -11.976 1.00 64.06 282 ARG A C 1
ATOM 2129 O O . ARG A 1 282 ? 21.529 -1.135 -13.166 1.00 64.06 282 ARG A O 1
ATOM 2136 N N . PRO A 1 283 ? 20.654 -2.483 -11.585 1.00 67.06 283 PRO A N 1
ATOM 2137 C CA . PRO A 1 283 ? 20.411 -3.635 -12.468 1.00 67.06 283 PRO A CA 1
ATOM 2138 C C . PRO A 1 283 ? 19.506 -3.336 -13.672 1.00 67.06 283 PRO A C 1
ATOM 2140 O O . PRO A 1 283 ? 19.361 -4.192 -14.548 1.00 67.06 283 PRO A O 1
ATOM 2143 N N . PHE A 1 284 ? 18.927 -2.134 -13.705 1.00 81.62 284 PHE A N 1
ATOM 2144 C CA . PHE A 1 284 ? 18.011 -1.615 -14.716 1.00 81.62 284 PHE A CA 1
ATOM 2145 C C . PHE A 1 284 ? 18.641 -0.556 -15.641 1.00 81.62 284 PHE A C 1
ATOM 2147 O O . PHE A 1 284 ? 17.953 -0.038 -16.516 1.00 81.62 284 PHE A O 1
ATOM 2154 N N . ASN A 1 285 ? 19.943 -0.265 -15.480 1.00 75.44 285 ASN A N 1
ATOM 2155 C CA . ASN A 1 285 ? 20.696 0.709 -16.283 1.00 75.44 285 ASN A CA 1
ATOM 2156 C C . ASN A 1 285 ? 20.853 0.332 -17.761 1.00 75.44 285 ASN A C 1
ATOM 2158 O O . ASN A 1 285 ? 21.170 1.203 -18.565 1.00 75.44 285 ASN A O 1
ATOM 2162 N N . ASP A 1 286 ? 20.726 -0.949 -18.099 1.00 82.25 286 ASP A N 1
ATOM 2163 C CA . ASP A 1 286 ? 20.923 -1.453 -19.455 1.00 82.25 286 ASP A CA 1
ATOM 2164 C C . ASP A 1 286 ? 19.637 -1.265 -20.279 1.00 82.25 286 ASP A C 1
ATOM 2166 O O . ASP A 1 286 ? 18.647 -1.935 -19.996 1.00 82.25 286 ASP A O 1
ATOM 2170 N N . PRO A 1 287 ? 19.588 -0.386 -21.295 1.00 81.00 287 PRO A N 1
ATOM 2171 C CA . PRO A 1 287 ? 18.386 -0.216 -22.110 1.00 81.00 287 PRO A CA 1
ATOM 2172 C C . PRO A 1 287 ? 18.001 -1.488 -22.882 1.00 81.00 287 PRO A C 1
ATOM 2174 O O . PRO A 1 287 ? 16.829 -1.671 -23.208 1.00 81.00 287 PRO A O 1
ATOM 2177 N N . GLU A 1 288 ? 18.947 -2.402 -23.132 1.00 85.44 288 GLU A N 1
ATOM 2178 C CA . GLU A 1 288 ? 18.703 -3.622 -23.912 1.00 85.44 288 GLU A CA 1
ATOM 2179 C C . GLU A 1 288 ? 17.854 -4.658 -23.173 1.00 85.44 288 GLU A C 1
ATOM 2181 O O . GLU A 1 288 ? 17.244 -5.525 -23.800 1.00 85.44 288 GLU A O 1
ATOM 2186 N N . ILE A 1 289 ? 17.756 -4.570 -21.841 1.00 87.94 289 ILE A N 1
ATOM 2187 C CA . ILE A 1 289 ? 16.875 -5.470 -21.088 1.00 87.94 289 ILE A CA 1
ATOM 2188 C C . ILE A 1 289 ? 15.413 -5.013 -21.101 1.00 87.94 289 ILE A C 1
ATOM 2190 O O . ILE A 1 289 ? 14.548 -5.796 -20.706 1.00 87.94 289 ILE A O 1
ATOM 2194 N N . TRP A 1 290 ? 15.119 -3.791 -21.559 1.00 89.88 290 TRP A N 1
ATOM 2195 C CA . TRP A 1 290 ? 13.763 -3.241 -21.611 1.00 89.88 290 TRP A CA 1
ATOM 2196 C C . TRP A 1 290 ? 12.999 -3.699 -22.865 1.00 89.88 290 TRP A C 1
ATOM 2198 O O . TRP A 1 290 ? 13.615 -3.918 -23.916 1.00 89.88 290 TRP A O 1
ATOM 2208 N N . PRO A 1 291 ? 11.663 -3.846 -22.798 1.00 88.62 291 PRO A N 1
ATOM 2209 C CA . PRO A 1 291 ? 10.852 -4.170 -23.971 1.00 88.62 291 PRO A CA 1
ATOM 2210 C C . PRO A 1 291 ? 10.901 -3.066 -25.039 1.00 88.62 291 PRO A C 1
ATOM 2212 O O . PRO A 1 291 ? 10.689 -1.895 -24.736 1.00 88.62 291 PRO A O 1
ATOM 2215 N N . GLU A 1 292 ? 11.147 -3.435 -26.300 1.00 87.31 292 GLU A N 1
ATOM 2216 C CA . GLU A 1 292 ? 11.133 -2.491 -27.440 1.00 87.31 292 GLU A CA 1
ATOM 2217 C C . GLU A 1 292 ? 9.715 -2.151 -27.908 1.00 87.31 292 GLU A C 1
ATOM 2219 O O . GLU A 1 292 ? 9.478 -1.093 -28.484 1.00 87.31 292 GLU A O 1
ATOM 2224 N N . ASP A 1 293 ? 8.764 -3.050 -27.653 1.00 88.06 293 ASP A N 1
ATOM 2225 C CA . ASP A 1 293 ? 7.364 -2.929 -28.059 1.00 88.06 293 ASP A CA 1
ATOM 2226 C C . ASP A 1 293 ? 6.538 -2.021 -27.131 1.00 88.06 293 ASP A C 1
ATOM 2228 O O . ASP A 1 293 ? 5.346 -1.810 -27.362 1.00 88.06 293 ASP A O 1
ATOM 2232 N N . GLY A 1 294 ? 7.153 -1.488 -26.069 1.00 83.50 294 GLY A N 1
ATOM 2233 C CA . GLY A 1 294 ? 6.474 -0.680 -25.058 1.00 83.50 294 GLY A CA 1
ATOM 2234 C C . GLY A 1 294 ? 5.476 -1.469 -24.200 1.00 83.50 294 GLY A C 1
ATOM 2235 O O . GLY A 1 294 ? 4.583 -0.867 -23.590 1.00 83.50 294 GLY A O 1
ATOM 2236 N N . SER A 1 295 ? 5.581 -2.802 -24.155 1.00 89.25 295 SER A N 1
ATOM 2237 C CA . SER A 1 295 ? 4.833 -3.631 -23.205 1.00 89.25 295 SER A CA 1
ATOM 2238 C C . SER A 1 295 ? 5.199 -3.282 -21.758 1.00 89.25 295 SER A C 1
ATOM 2240 O O . SER A 1 295 ? 6.245 -2.701 -21.489 1.00 89.25 295 SER A O 1
ATOM 2242 N N . GLN A 1 296 ? 4.302 -3.586 -20.815 1.00 91.19 296 GLN A N 1
ATOM 2243 C CA . GLN A 1 296 ? 4.512 -3.324 -19.390 1.00 91.19 296 GLN A CA 1
ATOM 2244 C C . GLN A 1 296 ? 5.648 -4.219 -18.854 1.00 91.19 296 GLN A C 1
ATOM 2246 O O . GLN A 1 296 ? 5.448 -5.435 -18.790 1.00 91.19 296 GLN A O 1
ATOM 2251 N N . PRO A 1 297 ? 6.812 -3.665 -18.454 1.00 92.38 297 PRO A N 1
ATOM 2252 C CA . PRO A 1 297 ? 7.905 -4.481 -17.940 1.00 92.38 297 PRO A CA 1
ATOM 2253 C C . PRO A 1 297 ? 7.737 -4.824 -16.459 1.00 92.38 297 PRO A C 1
ATOM 2255 O O . PRO A 1 297 ? 8.382 -5.755 -15.988 1.00 92.38 297 PRO A O 1
ATOM 2258 N N . PHE A 1 298 ? 6.911 -4.097 -15.705 1.00 93.00 298 PHE A N 1
ATOM 2259 C CA . PHE A 1 298 ? 6.754 -4.326 -14.275 1.00 93.00 298 PHE A CA 1
ATOM 2260 C C . PHE A 1 298 ? 5.521 -5.158 -13.959 1.00 93.00 298 PHE A C 1
ATOM 2262 O O . PHE A 1 298 ? 4.422 -4.885 -14.440 1.00 93.00 298 PHE A O 1
ATOM 2269 N N . VAL A 1 299 ? 5.706 -6.153 -13.100 1.00 90.75 299 VAL A N 1
ATOM 2270 C CA . VAL A 1 299 ? 4.634 -7.010 -12.600 1.00 90.75 299 VAL A CA 1
ATOM 2271 C C . VAL A 1 299 ? 4.742 -7.128 -11.088 1.00 90.75 299 VAL A C 1
ATOM 2273 O O . VAL A 1 299 ? 5.842 -7.179 -10.539 1.00 90.75 299 VAL A O 1
ATOM 2276 N N . LEU A 1 300 ? 3.604 -7.157 -10.405 1.00 89.31 300 LEU A N 1
ATOM 2277 C CA . LEU A 1 300 ? 3.559 -7.563 -9.005 1.00 89.31 300 LEU A CA 1
ATOM 2278 C C . LEU A 1 300 ? 3.622 -9.093 -8.934 1.00 89.31 300 LEU A C 1
ATOM 2280 O O . LEU A 1 300 ? 3.258 -9.778 -9.886 1.00 89.31 300 LEU A O 1
ATOM 2284 N N . SER A 1 301 ? 4.101 -9.622 -7.814 1.00 87.88 301 SER A N 1
ATOM 2285 C CA . SER A 1 301 ? 4.220 -11.066 -7.538 1.00 87.88 301 SER A CA 1
ATOM 2286 C C . SER A 1 301 ? 2.869 -11.715 -7.222 1.00 87.88 301 SER A C 1
ATOM 2288 O O . SER A 1 301 ? 2.642 -12.261 -6.143 1.00 87.88 301 SER A O 1
ATOM 2290 N N . THR A 1 302 ? 1.950 -11.612 -8.178 1.00 75.06 302 THR A N 1
ATOM 2291 C CA . THR A 1 302 ? 0.607 -12.193 -8.137 1.00 75.06 302 THR A CA 1
ATOM 2292 C C . THR A 1 302 ? 0.541 -13.412 -9.053 1.00 75.06 302 THR A C 1
ATOM 2294 O O . THR A 1 302 ? 0.870 -13.292 -10.23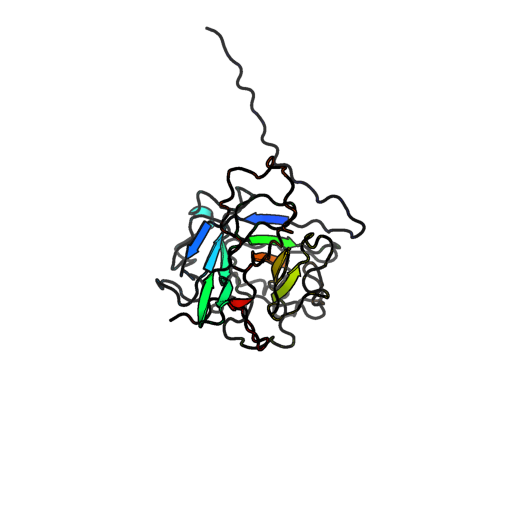3 1.00 75.06 302 THR A O 1
ATOM 2297 N N . GLY A 1 303 ? 0.082 -14.560 -8.542 1.00 56.56 303 GLY A N 1
ATOM 2298 C CA . GLY A 1 303 ? -0.085 -15.783 -9.345 1.00 56.56 303 GLY A CA 1
ATOM 2299 C C . GLY A 1 303 ? 1.203 -16.560 -9.654 1.00 56.56 303 GLY A C 1
ATOM 2300 O O . GLY A 1 303 ? 1.257 -17.263 -10.661 1.00 56.56 303 GLY A O 1
ATOM 2301 N N . ASP A 1 304 ? 2.232 -16.437 -8.812 1.00 53.19 304 ASP A N 1
ATOM 2302 C CA . ASP A 1 304 ? 3.455 -17.232 -8.928 1.00 53.19 304 ASP A CA 1
ATOM 2303 C C . ASP A 1 304 ? 3.240 -18.637 -8.311 1.00 53.19 304 ASP A C 1
ATOM 2305 O O . ASP A 1 304 ? 3.636 -18.866 -7.161 1.00 53.19 304 ASP A O 1
ATOM 2309 N N . GLU A 1 305 ? 2.596 -19.553 -9.045 1.00 41.47 305 GLU A N 1
ATOM 2310 C CA . GLU A 1 305 ? 2.607 -21.003 -8.746 1.00 41.47 305 GLU A CA 1
ATOM 2311 C C . GLU A 1 305 ? 3.899 -21.694 -9.216 1.00 41.47 305 GLU A C 1
ATOM 2313 O O . GLU A 1 305 ? 4.408 -21.353 -10.312 1.00 41.47 305 GLU A O 1
#

Radius of gyration: 21.18 Å; chains: 1; bounding box: 64×49×75 Å

Organism: NCBI:txid184978

Sequence (305 aa):
MWAIPLLLLSLTGHAVSQPGGPIPIPPMLRFQCSQLVVDRLDPLVNPGSIPSPHLHQIVGGNSFTASMDPSTHDLVTESTCTSCTFSEDFSNYWTAVLYFRARNGTYKRVPQFVSEFLTGNAGITVYYIPDTENLVNTTAFRPGFRMLAGDAAASTPVVGARKTCHRCMPETGDFGSLSCAPPDDKALPKTPCLGGIRSTVTFPTCWDGVNLDSPDHMSHVAYATGAAETDVGPTGTCPESHPVVIPQVMYEVMWDVSISVFLRIFLLFEVLANPGGTSQTRPFNDPEIWPEDGSQPFVLSTGDE

Secondary structure (DSSP, 8-state):
--PPP-----------PPP--SS---S-EEEEE---EEES--TTTSTT-SS-SS-EEEEEBTT--S---TTT--HHHH-S-BSBSSTT---EEEEEPEEEE-TTS-EEEPPEEPPTT--SSSSEEEEEE--TTS-S-PPPPPTT-----S-TT-SSPPTT---EEEEE--TT---SPPTT-TT-BSSPPSS--TT-EEEEEE---EE-SS-S--TTSSTTEEPPBT--TT--SS-SB--TTS-EE-PEEEEEEEE-------------------TTS-----TT--GGGS-TT----EEES-S--